Protein AF-0000000078802302 (afdb_homodimer)

Secondary structure (DSSP, 8-state):
-------------------HHHHHHHHHHHHHHHHHHHHHHHHHHHHHHHHHHHH--HHHHHHHHHHTGGGGGS---EEEEEEE-HHHHHHHHHHHHHHT-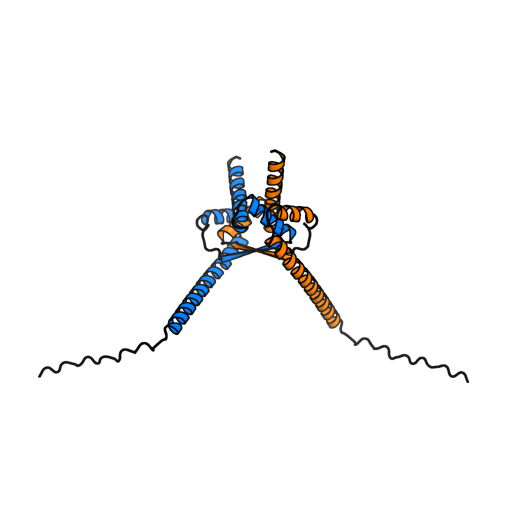S-HHHHHHHHHHHHHHHHHHHHHT-/-------------------HHHHHHHHHHHHHHHHHHHHHHHHHHHHHHHHHHHH--HHHHHHHHHHTGGGGGS---EEEEEEE-HHHHHHHHHHHHHHT-S-HHHHHHHHHHHHHHHHHHHHHT-

Sequence (252 aa):
MSLLKKKSSLPEKREPLTTKSAVIEEQREQTREYQKRQRAKYADHWKAEKSVIDAISGNELNDYIVEHADDVTDNRCGIHSMKINPYELAVIKKAMEIEGSRSSRELFIDYCKSIIKGNTKSKDNKMSLLKKKSSLPEKREPLTTKSAVIEEQREQTREYQKRQRAKYADHWKAEKSVIDAISGNELNDYIVEHADDVTDNRCGIHSMKINPYELAVIKKAMEIEGSRSSRELFIDYCKSIIKGNTKSKDNK

Structure (mmCIF, N/CA/C/O backbone):
data_AF-0000000078802302-model_v1
#
loop_
_entity.id
_entity.type
_entity.pdbx_description
1 polymer 'Uncharacterized protein'
#
loop_
_atom_site.group_PDB
_atom_site.id
_atom_site.type_symbol
_atom_site.label_atom_id
_atom_site.label_alt_id
_atom_site.label_comp_id
_atom_site.label_asym_id
_atom_site.label_entity_id
_atom_site.label_seq_id
_atom_site.pdbx_PDB_ins_code
_atom_site.Cartn_x
_atom_site.Cartn_y
_atom_site.Cartn_z
_atom_site.occupancy
_atom_site.B_iso_or_equiv
_atom_site.auth_seq_id
_atom_site.auth_comp_id
_atom_site.auth_asym_id
_atom_site.auth_atom_id
_atom_site.pdbx_PDB_model_num
ATOM 1 N N . MET A 1 1 ? 48.188 72.312 -4.473 1 35.41 1 MET A N 1
ATOM 2 C CA . MET A 1 1 ? 48.375 71 -4.992 1 35.41 1 MET A CA 1
ATOM 3 C C . MET A 1 1 ? 47.594 69.938 -4.172 1 35.41 1 MET A C 1
ATOM 5 O O . MET A 1 1 ? 47.844 69.812 -2.973 1 35.41 1 MET A O 1
ATOM 9 N N . SER A 1 2 ? 46.25 69.75 -4.418 1 40.06 2 SER A N 1
ATOM 10 C CA . SER A 1 2 ? 45.25 68.938 -3.686 1 40.06 2 SER A CA 1
ATOM 11 C C . SER A 1 2 ? 45.625 67.438 -3.693 1 40.06 2 SER A C 1
ATOM 13 O O . SER A 1 2 ? 45.875 66.875 -4.754 1 40.06 2 SER A O 1
ATOM 15 N N . LEU A 1 3 ? 46.312 66.875 -2.729 1 44.03 3 LEU A N 1
ATOM 16 C CA . LEU A 1 3 ? 46.656 65.5 -2.533 1 44.03 3 LEU A CA 1
ATOM 17 C C . LEU A 1 3 ? 45.438 64.625 -2.566 1 44.03 3 LEU A C 1
ATOM 19 O O . LEU A 1 3 ? 44.625 64.625 -1.627 1 44.03 3 LEU A O 1
ATOM 23 N N . LEU A 1 4 ? 44.75 64.438 -3.73 1 43.78 4 LEU A N 1
ATOM 24 C CA . LEU A 1 4 ? 43.656 63.469 -3.891 1 43.78 4 LEU A CA 1
ATOM 25 C C . LEU A 1 4 ? 44.031 62.094 -3.344 1 43.78 4 LEU A C 1
ATOM 27 O O . LEU A 1 4 ? 45.062 61.531 -3.711 1 43.78 4 LEU A O 1
ATOM 31 N N . LYS A 1 5 ? 43.594 61.719 -2.197 1 45.41 5 LYS A N 1
ATOM 32 C CA . LYS A 1 5 ? 43.688 60.438 -1.558 1 45.41 5 LYS A CA 1
ATOM 33 C C . LYS A 1 5 ? 43.344 59.312 -2.541 1 45.41 5 LYS A C 1
ATOM 35 O O . LYS A 1 5 ? 42.25 59.312 -3.105 1 45.41 5 LYS A O 1
ATOM 40 N N . LYS A 1 6 ? 44.281 58.688 -3.311 1 42.94 6 LYS A N 1
ATOM 41 C CA . LYS A 1 6 ? 44.062 57.531 -4.152 1 42.94 6 LYS A CA 1
ATOM 42 C C . LYS A 1 6 ? 43.344 56.406 -3.391 1 42.94 6 LYS A C 1
ATOM 44 O O . LYS A 1 6 ? 43.812 55.969 -2.33 1 42.94 6 LYS A O 1
ATOM 49 N N . LYS A 1 7 ? 42.031 56.344 -3.467 1 43.78 7 LYS A N 1
ATOM 50 C CA . LYS A 1 7 ? 41.281 55.219 -2.992 1 43.78 7 LYS A CA 1
ATOM 51 C C . LYS A 1 7 ? 42 53.906 -3.303 1 43.78 7 LYS A C 1
ATOM 53 O O . LYS A 1 7 ? 42.406 53.656 -4.445 1 43.78 7 LYS A O 1
ATOM 58 N N . SER A 1 8 ? 42.781 53.312 -2.457 1 41.69 8 SER A N 1
ATOM 59 C CA . SER A 1 8 ? 43.375 51.969 -2.539 1 41.69 8 SER A CA 1
ATOM 60 C C . SER A 1 8 ? 42.375 50.938 -3.053 1 41.69 8 SER A C 1
ATOM 62 O O . SER A 1 8 ? 41.344 50.719 -2.432 1 41.69 8 SER A O 1
ATOM 64 N N . SER A 1 9 ? 42.062 50.906 -4.359 1 41.94 9 SER A N 1
ATOM 65 C CA . SER A 1 9 ? 41.281 49.812 -4.934 1 41.94 9 SER A CA 1
ATOM 66 C C . SER A 1 9 ? 41.656 48.469 -4.355 1 41.94 9 SER A C 1
ATOM 68 O O . SER A 1 9 ? 42.812 48 -4.543 1 41.94 9 SER A O 1
ATOM 70 N N . LEU A 1 10 ? 41.281 48.156 -3.119 1 44.91 10 LEU A N 1
ATOM 71 C CA . LEU A 1 10 ? 41.438 46.75 -2.689 1 44.91 10 LEU A CA 1
ATOM 72 C C . LEU A 1 10 ? 41.312 45.812 -3.873 1 44.9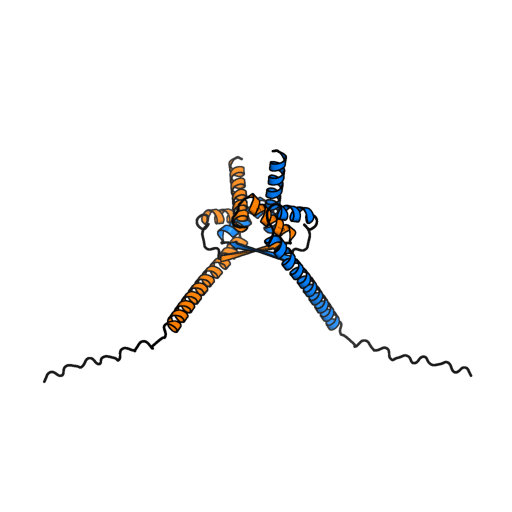1 10 LEU A C 1
ATOM 74 O O . LEU A 1 10 ? 40.438 45.969 -4.727 1 44.91 10 LEU A O 1
ATOM 78 N N . PRO A 1 11 ? 42.375 45.125 -4.246 1 46.16 11 PRO A N 1
ATOM 79 C CA . PRO A 1 11 ? 42.281 44.156 -5.336 1 46.16 11 PRO A CA 1
ATOM 80 C C . PRO A 1 11 ? 40.969 43.375 -5.309 1 46.16 11 PRO A C 1
ATOM 82 O O . PRO A 1 11 ? 40.469 43 -4.238 1 46.16 11 PRO A O 1
ATOM 85 N N . GLU A 1 12 ? 39.969 43.719 -6.105 1 43.62 12 GLU A N 1
ATOM 86 C CA . GLU A 1 12 ? 38.781 42.906 -6.277 1 43.62 12 GLU A CA 1
ATOM 87 C C . GLU A 1 12 ? 39.125 41.406 -6.18 1 43.62 12 GLU A C 1
ATOM 89 O O . GLU A 1 12 ? 40.031 40.938 -6.855 1 43.62 12 GLU A O 1
ATOM 94 N N . LYS A 1 13 ? 39.094 40.844 -4.996 1 44.75 13 LYS A N 1
ATOM 95 C CA . LYS A 1 13 ? 39.156 39.406 -4.938 1 44.75 13 LYS A CA 1
ATOM 96 C C . LYS A 1 13 ? 38.625 38.781 -6.223 1 44.75 13 LYS A C 1
ATOM 98 O O . LYS A 1 13 ? 37.469 39 -6.594 1 44.75 13 LYS A O 1
ATOM 103 N N . ARG A 1 14 ? 39.375 38.719 -7.277 1 45.34 14 ARG A N 1
ATOM 104 C CA . ARG A 1 14 ? 39.062 38 -8.508 1 45.34 14 ARG A CA 1
ATOM 105 C C . ARG A 1 14 ? 38.312 36.719 -8.203 1 45.34 14 ARG A C 1
ATOM 107 O O . ARG A 1 14 ? 38.719 35.906 -7.355 1 45.34 14 ARG A O 1
ATOM 114 N N . GLU A 1 15 ? 37 36.719 -8.344 1 52.91 15 GLU A N 1
ATOM 115 C CA . GLU A 1 15 ? 36.219 35.469 -8.289 1 52.91 15 GLU A CA 1
ATOM 116 C C . GLU A 1 15 ? 36.938 34.344 -8.961 1 52.91 15 GLU A C 1
ATOM 118 O O . GLU A 1 15 ? 37.531 34.5 -10.023 1 52.91 15 GLU A O 1
ATOM 123 N N . PRO A 1 16 ? 37.531 33.438 -8.141 1 53.59 16 PRO A N 1
ATOM 124 C CA . PRO A 1 16 ? 38.25 32.312 -8.797 1 53.59 16 PRO A CA 1
ATOM 125 C C . PRO A 1 16 ? 37.594 31.906 -10.109 1 53.59 16 PRO A C 1
ATOM 127 O O . PRO A 1 16 ? 36.375 32.062 -10.273 1 53.59 16 PRO A O 1
ATOM 130 N N . LEU A 1 17 ? 38.25 31.969 -11.156 1 58.25 17 LEU A N 1
ATOM 131 C CA . LEU A 1 17 ? 37.844 31.484 -12.461 1 58.25 17 LEU A CA 1
ATOM 132 C C . LEU A 1 17 ? 37.219 30.109 -12.359 1 58.25 17 LEU A C 1
ATOM 134 O O . LEU A 1 17 ? 37.75 29.219 -11.695 1 58.25 17 LEU A O 1
ATOM 138 N N . THR A 1 18 ? 35.938 30 -12.211 1 64.25 18 THR A N 1
ATOM 139 C CA . THR A 1 18 ? 35.281 28.719 -12.219 1 64.25 18 THR A CA 1
ATOM 140 C C . THR A 1 18 ? 34.719 28.406 -13.609 1 64.25 18 THR A C 1
ATOM 142 O O . THR A 1 18 ? 34.625 29.297 -14.469 1 64.25 18 THR A O 1
ATOM 145 N N . THR A 1 19 ? 34.875 27.203 -14.047 1 65.38 19 THR A N 1
ATOM 146 C CA . THR A 1 19 ? 34.312 26.812 -15.336 1 65.38 19 THR A CA 1
ATOM 147 C C . THR A 1 19 ? 32.812 26.672 -15.25 1 65.38 19 THR A C 1
ATOM 149 O O . THR A 1 19 ? 32.25 26.422 -14.172 1 65.38 19 THR A O 1
ATOM 152 N N . LYS A 1 20 ? 32.188 26.969 -16.375 1 66.56 20 LYS A N 1
ATOM 153 C CA . LYS A 1 20 ? 30.75 26.781 -16.484 1 66.56 20 LYS A CA 1
ATOM 154 C C . LYS A 1 20 ? 30.328 25.406 -15.961 1 66.56 20 LYS A C 1
ATOM 156 O O . LYS A 1 20 ? 29.297 25.281 -15.281 1 66.56 20 LYS A O 1
ATOM 161 N N . SER A 1 21 ? 31.125 24.453 -16.344 1 66 21 SER A N 1
ATOM 162 C CA . SER A 1 21 ? 30.844 23.094 -15.898 1 66 21 SER A CA 1
ATOM 163 C C . SER A 1 21 ? 30.922 22.969 -14.383 1 66 21 SER A C 1
ATOM 165 O O . SER A 1 21 ? 30.125 22.266 -13.766 1 66 21 SER A O 1
ATOM 167 N N . ALA A 1 22 ? 31.859 23.672 -13.898 1 66.44 22 ALA A N 1
ATOM 168 C CA . ALA A 1 22 ? 32.031 23.625 -12.445 1 66.44 22 ALA A CA 1
ATOM 169 C C . ALA A 1 22 ? 30.875 24.297 -11.727 1 66.44 22 ALA A C 1
ATOM 171 O O . ALA A 1 22 ? 30.422 23.828 -10.688 1 66.44 22 ALA A O 1
ATOM 172 N N . VAL A 1 23 ? 30.438 25.359 -12.344 1 68.31 23 VAL A N 1
ATOM 173 C CA . VAL A 1 23 ? 29.312 26.078 -11.766 1 68.31 23 VAL A CA 1
ATOM 174 C C . VAL A 1 23 ? 28.047 25.234 -11.859 1 68.31 23 VAL A C 1
ATOM 176 O O . VAL A 1 23 ? 27.266 25.172 -10.906 1 68.31 23 VAL A O 1
ATOM 179 N N . ILE A 1 24 ? 27.891 24.562 -12.961 1 68.38 24 ILE A N 1
ATOM 180 C CA . ILE A 1 24 ? 26.719 23.703 -13.148 1 68.38 24 ILE A CA 1
ATOM 181 C C . ILE A 1 24 ? 26.766 22.531 -12.156 1 68.38 24 ILE A C 1
ATOM 183 O O . ILE A 1 24 ? 25.75 22.172 -11.562 1 68.38 24 ILE A O 1
ATOM 187 N N . GLU A 1 25 ? 27.906 22.062 -12 1 67.94 25 GLU A N 1
ATOM 188 C CA . GLU A 1 25 ? 28.062 20.953 -11.078 1 67.94 25 GLU A CA 1
ATOM 189 C C . GLU A 1 25 ? 27.828 21.391 -9.633 1 67.94 25 GLU A C 1
ATOM 191 O O . GLU A 1 25 ? 27.219 20.672 -8.852 1 67.94 25 GLU A O 1
ATOM 196 N N . GLU A 1 26 ? 28.297 22.594 -9.359 1 68.5 26 GLU A N 1
ATOM 197 C CA . GLU A 1 26 ? 28.062 23.141 -8.031 1 68.5 26 GLU A CA 1
ATOM 198 C C . GLU A 1 26 ? 26.578 23.391 -7.789 1 68.5 26 GLU A C 1
ATOM 200 O O . GLU A 1 26 ? 26.062 23.109 -6.707 1 68.5 26 GLU A O 1
ATOM 205 N N . GLN A 1 27 ? 25.953 23.922 -8.836 1 68.94 27 GLN A N 1
ATOM 206 C CA . GLN A 1 27 ? 24.516 24.141 -8.727 1 68.94 27 GLN A CA 1
ATOM 207 C C . GLN A 1 27 ? 23.75 22.828 -8.562 1 68.94 27 GLN A C 1
ATOM 209 O O . GLN A 1 27 ? 22.812 22.75 -7.777 1 68.94 27 GLN A O 1
ATOM 214 N N . ARG A 1 28 ? 24.188 21.844 -9.297 1 71.31 28 ARG A N 1
ATOM 215 C CA . ARG A 1 28 ? 23.594 20.516 -9.18 1 71.31 28 ARG A CA 1
ATOM 216 C C . ARG A 1 28 ? 23.781 19.953 -7.773 1 71.31 28 ARG A C 1
ATOM 218 O O . ARG A 1 28 ? 22.875 19.359 -7.203 1 71.31 28 ARG A O 1
ATOM 225 N N . GLU A 1 29 ? 24.984 20.156 -7.281 1 70.81 29 GLU A N 1
ATOM 226 C CA . GLU A 1 29 ? 25.281 19.672 -5.938 1 70.81 29 GLU A CA 1
ATOM 227 C C . GLU A 1 29 ? 24.469 20.406 -4.883 1 70.81 29 GLU A C 1
ATOM 229 O O . GLU A 1 29 ? 23.984 19.812 -3.926 1 70.81 29 GLU A O 1
ATOM 234 N N . GLN A 1 30 ? 24.344 21.719 -5.129 1 68.69 30 GLN A N 1
ATOM 235 C CA . GLN A 1 30 ? 23.547 22.5 -4.199 1 68.69 30 GLN A CA 1
ATOM 236 C C . GLN A 1 30 ? 22.078 22.078 -4.234 1 68.69 30 GLN A C 1
ATOM 238 O O . GLN A 1 30 ? 21.438 21.969 -3.189 1 68.69 30 GLN A O 1
ATOM 243 N N . THR A 1 31 ? 21.641 21.859 -5.449 1 69.38 31 THR A N 1
ATOM 244 C CA . THR A 1 31 ? 20.281 21.406 -5.625 1 69.38 31 THR A CA 1
ATOM 245 C C . THR A 1 31 ? 20.094 20.016 -4.992 1 69.38 31 THR A C 1
ATOM 247 O O . THR A 1 31 ? 19.078 19.766 -4.336 1 69.38 31 THR A O 1
ATOM 250 N N . ARG A 1 32 ? 21.047 19.188 -5.152 1 69.69 32 ARG A N 1
ATOM 251 C CA . ARG A 1 32 ? 21.016 17.859 -4.559 1 69.69 32 ARG A CA 1
ATOM 252 C C . ARG A 1 32 ? 21.031 17.938 -3.035 1 69.69 32 ARG A C 1
ATOM 254 O O . ARG A 1 32 ? 20.297 17.219 -2.359 1 69.69 32 ARG A O 1
ATOM 261 N N . GLU A 1 33 ? 21.891 18.797 -2.551 1 68.12 33 GLU A N 1
ATOM 262 C CA . GLU A 1 33 ? 21.984 18.969 -1.104 1 68.12 33 GLU A CA 1
ATOM 263 C C . GLU A 1 33 ? 20.703 19.562 -0.531 1 68.12 33 GLU A C 1
ATOM 265 O O . GLU A 1 33 ? 20.25 19.141 0.538 1 68.12 33 GLU A O 1
ATOM 270 N N . TYR A 1 34 ? 20.234 20.562 -1.221 1 65.88 34 TYR A N 1
ATOM 271 C CA . TYR A 1 34 ? 18.953 21.156 -0.816 1 65.88 34 TYR A CA 1
ATOM 272 C C . TYR A 1 34 ? 17.859 20.094 -0.821 1 65.88 34 TYR A C 1
ATOM 274 O O . TYR A 1 34 ? 17.078 20 0.133 1 65.88 34 TYR A O 1
ATOM 282 N N . GLN A 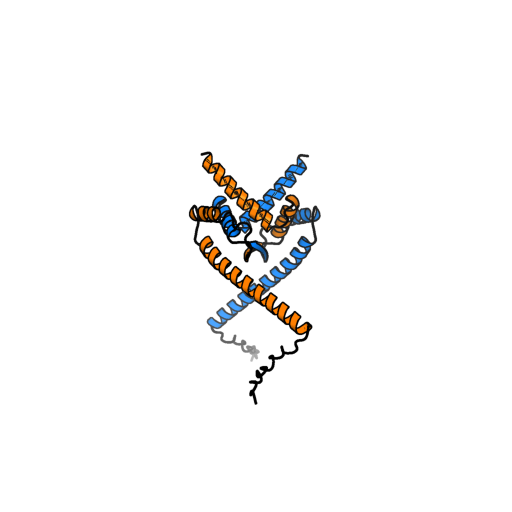1 35 ? 17.859 19.266 -1.902 1 67.19 35 GLN A N 1
ATOM 283 C CA . GLN A 1 35 ? 16.875 18.203 -2.002 1 67.19 35 GLN A CA 1
ATOM 284 C C . GLN A 1 35 ? 17.047 17.172 -0.88 1 67.19 35 GLN A C 1
ATOM 286 O O . GLN A 1 35 ? 16.062 16.719 -0.299 1 67.19 35 GLN A O 1
ATOM 291 N N . LYS A 1 36 ? 18.234 16.969 -0.604 1 67.12 36 LYS A N 1
ATOM 292 C CA . LYS A 1 36 ? 18.547 16.047 0.486 1 67.12 36 LYS A CA 1
ATOM 293 C C . LYS A 1 36 ? 18.062 16.594 1.825 1 67.12 36 LYS A C 1
ATOM 295 O O . LYS A 1 36 ? 17.5 15.867 2.639 1 67.12 36 LYS A O 1
ATOM 300 N N . ARG A 1 37 ? 18.359 17.844 1.992 1 67.62 37 ARG A N 1
ATOM 301 C CA . ARG A 1 37 ? 17.922 18.484 3.232 1 67.62 37 ARG A CA 1
ATOM 302 C C . ARG A 1 37 ? 16.406 18.5 3.342 1 67.62 37 ARG A C 1
ATOM 304 O O . ARG A 1 37 ? 15.852 18.25 4.41 1 67.62 37 ARG A O 1
ATOM 311 N N . GLN A 1 38 ? 15.789 18.875 2.266 1 68.19 38 GLN A N 1
ATOM 312 C CA . GLN A 1 38 ? 14.328 18.875 2.244 1 68.19 38 GLN A CA 1
ATOM 313 C C . GLN A 1 38 ? 13.766 17.484 2.51 1 68.19 38 GLN A C 1
ATOM 315 O O . GLN A 1 38 ? 12.828 17.328 3.291 1 68.19 38 GLN A O 1
ATOM 320 N N . ARG A 1 39 ? 14.492 16.594 1.967 1 70.12 39 ARG A N 1
ATOM 321 C CA . ARG A 1 39 ? 14.062 15.211 2.172 1 70.12 39 ARG A CA 1
ATOM 322 C C . ARG A 1 39 ? 14.242 14.797 3.631 1 70.12 39 ARG A C 1
ATOM 324 O O . ARG A 1 39 ? 13.391 14.102 4.188 1 70.12 39 ARG A O 1
ATOM 331 N N . ALA A 1 40 ? 15.328 15.273 4.137 1 72.06 40 ALA A N 1
ATOM 332 C CA . ALA A 1 40 ? 15.594 14.961 5.539 1 72.06 40 ALA A CA 1
ATOM 333 C C . ALA A 1 40 ? 14.547 15.586 6.449 1 72.06 40 ALA A C 1
ATOM 335 O O . ALA A 1 40 ? 14.07 14.945 7.391 1 72.06 40 ALA A O 1
ATOM 336 N N . LYS A 1 41 ? 14.234 16.828 6.168 1 75.69 41 LYS A N 1
ATOM 337 C CA . LYS A 1 41 ? 13.203 17.5 6.953 1 75.69 41 LYS A CA 1
ATOM 338 C C . LYS A 1 41 ? 11.859 16.781 6.824 1 75.69 41 LYS A C 1
ATOM 340 O O . LYS A 1 41 ? 11.156 16.594 7.82 1 75.69 41 LYS A O 1
ATOM 345 N N . TYR A 1 42 ? 11.633 16.406 5.691 1 81.38 42 TYR A N 1
ATOM 346 C CA . TYR A 1 42 ? 10.367 15.711 5.441 1 81.38 42 TYR A CA 1
ATOM 347 C C . TYR A 1 42 ? 10.367 14.336 6.094 1 81.38 42 TYR A C 1
ATOM 349 O O . TYR A 1 42 ? 9.344 13.891 6.613 1 81.38 42 TYR A O 1
ATOM 357 N N . ALA A 1 43 ? 11.516 13.781 6.129 1 85.5 43 ALA A N 1
ATOM 358 C CA . ALA A 1 43 ? 11.633 12.469 6.762 1 85.5 43 ALA A CA 1
ATOM 359 C C . ALA A 1 43 ? 11.422 12.57 8.273 1 85.5 43 ALA A C 1
ATOM 361 O O . ALA A 1 43 ? 10.75 11.727 8.867 1 85.5 43 ALA A O 1
ATOM 362 N N . ASP A 1 44 ? 12.016 13.594 8.828 1 87 44 ASP A N 1
ATOM 363 C CA . ASP A 1 44 ? 11.844 13.797 10.266 1 87 44 ASP A CA 1
ATOM 364 C C . ASP A 1 44 ? 10.398 14.125 10.609 1 87 44 ASP A C 1
ATOM 366 O O . ASP A 1 44 ? 9.859 13.633 11.602 1 87 44 ASP A O 1
ATOM 370 N N . HIS A 1 45 ? 9.836 14.984 9.844 1 88.38 45 HIS A N 1
ATOM 371 C CA . HIS A 1 45 ? 8.43 15.32 10.039 1 88.38 45 HIS A CA 1
ATOM 372 C C . HIS A 1 45 ? 7.551 14.078 9.93 1 88.38 45 HIS A C 1
ATOM 374 O O . HIS A 1 45 ? 6.656 13.867 10.75 1 88.38 45 HIS A O 1
ATOM 380 N N . TRP A 1 46 ? 7.84 13.211 8.984 1 92.19 46 TRP A N 1
ATOM 381 C CA . TRP A 1 46 ? 7.105 11.969 8.789 1 92.19 46 TRP A CA 1
ATOM 382 C C . TRP A 1 46 ? 7.23 11.062 10.008 1 92.19 46 TRP A C 1
ATOM 384 O O . TRP A 1 46 ? 6.23 10.547 10.516 1 92.19 46 TRP A O 1
ATOM 394 N N . LYS A 1 47 ? 8.445 10.945 10.445 1 92.62 47 LYS A N 1
ATOM 395 C CA . LYS A 1 47 ? 8.68 10.07 11.594 1 92.62 47 LYS A CA 1
ATOM 396 C C . LYS A 1 47 ? 7.938 10.57 12.828 1 92.62 47 LYS A C 1
ATOM 398 O O . LYS A 1 47 ? 7.336 9.781 13.555 1 92.62 47 LYS A O 1
ATOM 403 N N . ALA A 1 48 ? 7.988 11.812 13.047 1 92.12 48 ALA A N 1
ATOM 404 C CA . ALA A 1 48 ? 7.328 12.414 14.195 1 92.12 48 ALA A CA 1
ATOM 405 C C . ALA A 1 48 ? 5.812 12.25 14.109 1 92.12 48 ALA A C 1
ATOM 407 O O . ALA A 1 48 ? 5.176 11.805 15.07 1 92.12 48 ALA A O 1
ATOM 408 N N . GLU A 1 49 ? 5.238 12.578 12.992 1 93.31 49 GLU A N 1
ATOM 409 C CA . GLU A 1 49 ? 3.793 12.492 12.812 1 93.31 49 GLU A CA 1
ATOM 410 C C . GLU A 1 49 ? 3.312 11.047 12.867 1 93.31 49 GLU A C 1
ATOM 412 O O . GLU A 1 49 ? 2.264 10.758 13.445 1 93.31 49 GLU A O 1
ATOM 417 N N . LYS A 1 50 ? 4.102 10.172 12.258 1 95.19 50 LYS A N 1
ATOM 418 C CA . LYS A 1 50 ? 3.74 8.758 12.289 1 95.19 50 LYS A CA 1
ATOM 419 C C . LYS A 1 50 ? 3.658 8.242 13.727 1 95.19 50 LYS A C 1
ATOM 421 O O . LYS A 1 50 ? 2.752 7.477 14.07 1 95.19 50 LYS A O 1
ATOM 426 N N . SER A 1 51 ? 4.621 8.602 14.477 1 95.5 51 SER A N 1
ATOM 427 C CA . SER A 1 51 ? 4.629 8.188 15.875 1 95.5 51 SER A CA 1
ATOM 428 C C . SER A 1 51 ? 3.373 8.672 16.594 1 95.5 51 SER A C 1
ATOM 430 O O . SER A 1 51 ? 2.787 7.93 17.391 1 95.5 51 SER A O 1
ATOM 432 N N . VAL A 1 52 ? 2.932 9.852 16.359 1 95.62 52 VAL A N 1
ATOM 433 C CA . VAL A 1 52 ? 1.723 10.414 16.969 1 95.62 52 VAL A CA 1
ATOM 434 C C . VAL A 1 52 ? 0.503 9.617 16.5 1 95.62 52 VAL A C 1
ATOM 436 O O . VAL A 1 52 ? -0.312 9.188 17.328 1 95.62 52 VAL A O 1
ATOM 439 N N . ILE A 1 53 ? 0.434 9.383 15.25 1 97.12 53 ILE A N 1
ATOM 440 C CA . ILE A 1 53 ? -0.711 8.695 14.664 1 97.12 53 ILE A CA 1
ATOM 441 C C . ILE A 1 53 ? -0.768 7.254 15.172 1 97.12 53 ILE A C 1
ATOM 443 O O . ILE A 1 53 ? -1.845 6.746 15.484 1 97.12 53 ILE A O 1
ATOM 447 N N . ASP A 1 54 ? 0.407 6.59 15.281 1 96.06 54 ASP A N 1
ATOM 448 C CA . ASP A 1 54 ? 0.471 5.211 15.758 1 96.06 54 ASP A CA 1
ATOM 449 C C . ASP A 1 54 ? 0.001 5.113 17.203 1 96.06 54 ASP A C 1
ATOM 451 O O . ASP A 1 54 ? -0.546 4.086 17.625 1 96.06 54 ASP A O 1
ATOM 455 N N . ALA A 1 55 ? 0.099 6.203 17.922 1 96.25 55 ALA A N 1
ATOM 456 C CA . ALA A 1 55 ? -0.169 6.191 19.359 1 96.25 55 ALA A CA 1
ATOM 457 C C . ALA A 1 55 ? -1.635 6.504 19.656 1 96.25 55 ALA A C 1
ATOM 459 O O . ALA A 1 55 ? -2.109 6.301 20.766 1 96.25 55 ALA A O 1
ATOM 460 N N . ILE A 1 56 ? -2.389 6.941 18.703 1 95.56 56 ILE A N 1
ATOM 461 C CA . ILE A 1 56 ? -3.758 7.367 18.969 1 95.56 56 ILE A CA 1
ATOM 462 C C . ILE A 1 56 ? -4.738 6.445 18.25 1 95.56 56 ILE A C 1
ATOM 464 O O . ILE A 1 56 ? -4.352 5.707 17.344 1 95.56 56 ILE A O 1
ATOM 468 N N . SER A 1 57 ? -5.969 6.422 18.75 1 96 57 SER A N 1
ATOM 469 C CA . SER A 1 57 ? -7.066 5.633 18.188 1 96 57 SER A CA 1
ATOM 470 C C . SER A 1 57 ? -8.422 6.254 18.531 1 96 57 SER A C 1
ATOM 472 O O . SER A 1 57 ? -8.484 7.289 19.203 1 96 57 SER A O 1
ATOM 474 N N . GLY A 1 58 ? -9.461 5.711 17.922 1 94.31 58 GLY A N 1
ATOM 475 C CA . GLY A 1 58 ? -10.805 6.133 18.297 1 94.31 58 GLY A CA 1
ATOM 476 C C . GLY A 1 58 ? -11.07 7.598 18 1 94.31 58 GLY A C 1
ATOM 477 O O . GLY A 1 58 ? -10.852 8.062 16.875 1 94.31 58 GLY A O 1
ATOM 478 N N . ASN A 1 59 ? -11.5 8.258 19.016 1 94.19 59 ASN A N 1
ATOM 479 C CA . ASN A 1 59 ? -11.898 9.656 18.844 1 94.19 59 ASN A CA 1
ATOM 480 C C . ASN A 1 59 ? -10.688 10.562 18.625 1 94.19 59 ASN A C 1
ATOM 482 O O . ASN A 1 59 ? -10.773 11.539 17.875 1 94.19 59 ASN A O 1
ATOM 486 N N . GLU A 1 60 ? -9.656 10.227 19.297 1 95.88 60 GLU A N 1
ATOM 487 C CA . GLU A 1 60 ? -8.445 11.023 19.125 1 95.88 60 GLU A CA 1
ATOM 488 C C . GLU A 1 60 ? -7.969 11 17.672 1 95.88 60 GLU A C 1
ATOM 490 O O . GLU A 1 60 ? -7.512 12.023 17.141 1 95.88 60 GLU A O 1
ATOM 495 N N . LEU A 1 61 ? -8.109 9.867 17.062 1 97.06 61 LEU A N 1
ATOM 496 C CA . LEU A 1 61 ? -7.727 9.727 15.664 1 97.06 61 LEU A CA 1
ATOM 497 C C . LEU A 1 61 ? -8.672 10.508 14.766 1 97.06 61 LEU A C 1
ATOM 499 O O . LEU A 1 61 ? -8.242 11.133 13.789 1 97.06 61 LEU A O 1
ATOM 503 N N . ASN A 1 62 ? -9.891 10.492 15.078 1 95.31 62 ASN A N 1
ATOM 504 C CA . ASN A 1 62 ? -10.859 11.305 14.359 1 95.31 62 ASN A CA 1
ATOM 505 C C . ASN A 1 62 ? -10.523 12.797 14.438 1 95.31 62 ASN A C 1
ATOM 507 O O . ASN A 1 62 ? -10.578 13.508 13.438 1 95.31 62 ASN A O 1
ATOM 511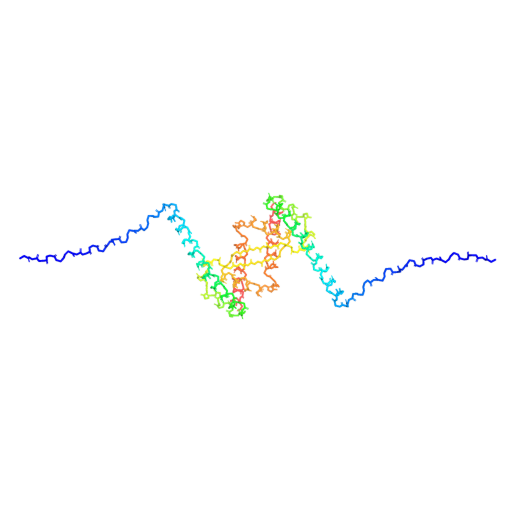 N N . ASP A 1 63 ? -10.242 13.188 15.641 1 94.38 63 ASP A N 1
ATOM 512 C CA . ASP A 1 63 ? -9.891 14.586 15.852 1 94.38 63 ASP A CA 1
ATOM 513 C C . ASP A 1 63 ? -8.664 14.977 15.023 1 94.38 63 ASP A C 1
ATOM 515 O O . ASP A 1 63 ? -8.633 16.047 14.414 1 94.38 63 ASP A O 1
ATOM 519 N N . TYR A 1 64 ? -7.727 14.102 15.062 1 96.31 64 TYR A N 1
ATOM 520 C CA . TYR A 1 64 ? -6.531 14.344 14.258 1 96.31 64 TYR A CA 1
ATOM 521 C C . TYR A 1 64 ? -6.895 14.547 12.789 1 96.31 64 TYR A C 1
ATOM 523 O O . TYR A 1 64 ? -6.395 15.469 12.141 1 96.31 64 TYR A O 1
ATOM 531 N N . ILE A 1 65 ? -7.695 13.703 12.227 1 96.19 65 ILE A N 1
ATOM 532 C CA . ILE A 1 65 ? -8.078 13.734 10.82 1 96.19 65 ILE A CA 1
ATOM 533 C C . ILE A 1 65 ? -8.812 15.039 10.516 1 96.19 65 ILE A C 1
ATOM 535 O O . ILE A 1 65 ? -8.555 15.672 9.484 1 96.19 65 ILE A O 1
ATOM 539 N N . VAL A 1 66 ? -9.648 15.438 11.438 1 93.25 66 VAL A N 1
ATOM 540 C CA . VAL A 1 66 ? -10.422 16.656 11.25 1 93.25 66 VAL A CA 1
ATOM 541 C C . VAL A 1 66 ? -9.484 17.859 11.289 1 93.25 66 VAL A C 1
ATOM 543 O O . VAL A 1 66 ? -9.578 18.75 10.438 1 93.25 66 VAL A O 1
ATOM 546 N N . GLU A 1 67 ? -8.625 17.891 12.172 1 92.94 67 GLU A N 1
ATOM 547 C CA . GLU A 1 67 ? -7.695 19 12.359 1 92.94 67 GLU A CA 1
ATOM 548 C C . GLU A 1 67 ? -6.742 19.141 11.18 1 92.94 67 GLU A C 1
ATOM 550 O O . GLU A 1 67 ? -6.273 20.234 10.867 1 92.94 67 GLU A O 1
ATOM 555 N N . HIS A 1 68 ? -6.504 18.016 10.547 1 92.5 68 HIS A N 1
ATOM 556 C CA . HIS A 1 68 ? -5.488 18.016 9.5 1 92.5 68 HIS A CA 1
ATOM 557 C C . HIS A 1 68 ? -6.121 17.844 8.125 1 92.5 68 HIS A C 1
ATOM 559 O O . HIS A 1 68 ? -5.441 17.438 7.172 1 92.5 68 HIS A O 1
ATOM 565 N N . ALA A 1 69 ? -7.371 18.094 8 1 88.56 69 ALA A N 1
ATOM 566 C CA . ALA A 1 69 ? -8.102 17.938 6.746 1 88.56 69 ALA A CA 1
ATOM 567 C C . ALA A 1 69 ? -7.488 18.797 5.637 1 88.56 69 ALA A C 1
ATOM 569 O O . ALA A 1 69 ? -7.535 18.422 4.461 1 88.56 69 ALA A O 1
ATOM 570 N N . ASP A 1 70 ? -6.848 19.875 6.027 1 84.31 70 ASP A N 1
ATOM 571 C CA . ASP A 1 70 ? -6.25 20.781 5.062 1 84.31 70 ASP A CA 1
ATOM 572 C C . ASP A 1 70 ? -4.883 20.281 4.602 1 84.31 70 ASP A C 1
ATOM 574 O O . ASP A 1 70 ? -4.309 20.812 3.65 1 84.31 70 ASP A O 1
ATOM 578 N N . ASP A 1 71 ? -4.371 19.266 5.23 1 81.44 71 ASP A N 1
ATOM 579 C CA . ASP A 1 71 ? -3.047 18.734 4.926 1 81.44 71 ASP A CA 1
ATOM 580 C C . ASP A 1 71 ? -3.133 17.594 3.916 1 81.44 71 ASP A C 1
ATOM 582 O O . ASP A 1 71 ? -2.176 16.828 3.748 1 81.44 71 ASP A O 1
ATOM 586 N N . VAL A 1 72 ? -4.23 17.5 3.283 1 82.56 72 VAL A N 1
ATOM 587 C CA . VAL A 1 72 ? -4.488 16.438 2.33 1 82.56 72 VAL A CA 1
ATOM 588 C C . VAL A 1 72 ? -3.482 16.5 1.185 1 82.56 72 VAL A C 1
ATOM 590 O O . VAL A 1 72 ? -3.059 15.469 0.659 1 82.56 72 VAL A O 1
ATOM 593 N N . THR A 1 73 ? -2.959 17.625 0.911 1 82.75 73 THR A N 1
ATOM 594 C CA . THR A 1 73 ? -2.105 17.797 -0.259 1 82.75 73 THR A CA 1
ATOM 595 C C . THR A 1 73 ? -0.639 17.891 0.151 1 82.75 73 THR A C 1
ATOM 597 O O . THR A 1 73 ? 0.228 18.156 -0.683 1 82.75 73 THR A O 1
ATOM 600 N N . ASP A 1 74 ? -0.398 17.703 1.42 1 82.88 74 ASP A N 1
ATOM 601 C CA . ASP A 1 74 ? 0.987 17.719 1.881 1 82.88 74 ASP A CA 1
ATOM 602 C C . ASP A 1 74 ? 1.845 16.734 1.108 1 82.88 74 ASP A C 1
ATOM 604 O O . ASP A 1 74 ? 1.325 15.766 0.536 1 82.88 74 ASP A O 1
ATOM 608 N N . ASN A 1 75 ? 3.121 17.094 1.208 1 86.25 75 ASN A N 1
ATOM 609 C CA . ASN A 1 75 ? 4.082 16.203 0.567 1 86.25 75 ASN A CA 1
ATOM 610 C C . ASN A 1 75 ? 3.992 14.781 1.125 1 86.25 75 ASN A C 1
ATOM 612 O O . ASN A 1 75 ? 3.881 14.594 2.338 1 86.25 75 ASN A O 1
ATOM 616 N N . ARG A 1 76 ? 3.977 13.914 0.195 1 89.94 76 ARG A N 1
ATOM 617 C CA . ARG A 1 76 ? 3.957 12.508 0.581 1 89.94 76 ARG A CA 1
ATOM 618 C C . ARG A 1 76 ? 5.363 11.992 0.87 1 89.94 76 ARG A C 1
ATOM 620 O O . ARG A 1 76 ? 6.07 11.555 -0.041 1 89.94 76 ARG A O 1
ATOM 627 N N . CYS A 1 77 ? 5.648 12.031 2.109 1 88.62 77 CYS A N 1
ATOM 628 C CA . CYS A 1 77 ? 7.02 11.75 2.508 1 88.62 77 CYS A CA 1
ATOM 629 C C . CYS A 1 77 ? 7.121 10.383 3.172 1 88.62 77 CYS A C 1
ATOM 631 O O . CYS A 1 77 ? 8.227 9.898 3.441 1 88.62 77 CYS A O 1
ATOM 633 N N . GLY A 1 78 ? 6.055 9.773 3.438 1 92.69 78 GLY A N 1
ATOM 634 C CA . GLY A 1 78 ? 6.051 8.453 4.059 1 92.69 78 GLY A CA 1
ATOM 635 C C . GLY A 1 78 ? 5.777 7.332 3.08 1 92.69 78 GLY A C 1
ATOM 636 O O . GLY A 1 78 ? 5.309 7.574 1.966 1 92.69 78 GLY A O 1
ATOM 637 N N . ILE A 1 79 ? 6.207 6.164 3.49 1 93.56 79 ILE A N 1
ATOM 638 C CA . ILE A 1 79 ? 5.961 4.973 2.686 1 93.56 79 ILE A CA 1
ATOM 639 C C . ILE A 1 79 ? 5.023 4.027 3.436 1 93.56 79 ILE A C 1
ATOM 641 O O . ILE A 1 79 ? 5.246 3.729 4.609 1 93.56 79 ILE A O 1
ATOM 645 N N . HIS A 1 80 ? 3.934 3.758 2.824 1 96.06 80 HIS A N 1
ATOM 646 C CA . HIS A 1 80 ? 3.039 2.699 3.279 1 96.06 80 HIS A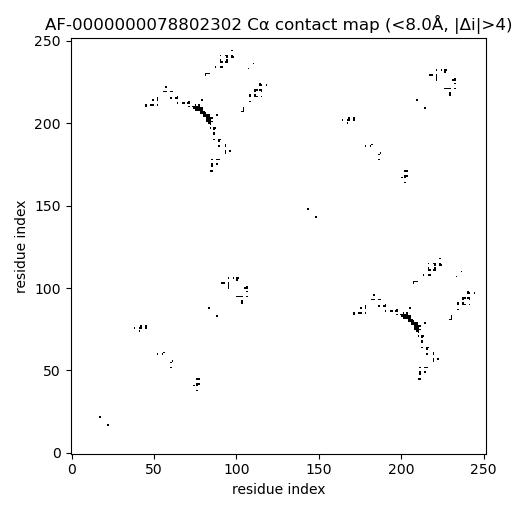 CA 1
ATOM 647 C C . HIS A 1 80 ? 3.223 1.432 2.451 1 96.06 80 HIS A C 1
ATOM 649 O O . HIS A 1 80 ? 3.035 1.449 1.231 1 96.06 80 HIS A O 1
ATOM 655 N N . SER A 1 81 ? 3.598 0.342 3.117 1 95.94 81 SER A N 1
ATOM 656 C CA . SER A 1 81 ? 3.908 -0.875 2.373 1 95.94 81 SER A CA 1
ATOM 657 C C . SER A 1 81 ? 3.105 -2.062 2.896 1 95.94 81 SER A C 1
ATOM 659 O O . SER A 1 81 ? 2.723 -2.09 4.066 1 95.94 81 SER A O 1
ATOM 661 N N . MET A 1 82 ? 2.783 -2.996 1.977 1 95.5 82 MET A N 1
ATOM 662 C CA . MET A 1 82 ? 2.107 -4.246 2.311 1 95.5 82 MET A CA 1
ATOM 663 C C . MET A 1 82 ? 2.725 -5.418 1.555 1 95.5 82 MET A C 1
ATOM 665 O O . MET A 1 82 ? 3.127 -5.273 0.399 1 95.5 82 MET A O 1
ATOM 669 N N . LYS A 1 83 ? 2.826 -6.52 2.252 1 94.5 83 LYS A N 1
ATOM 670 C CA . LYS A 1 83 ? 3.219 -7.746 1.564 1 94.5 83 LYS A CA 1
ATOM 671 C C . LYS A 1 83 ? 2.051 -8.328 0.775 1 94.5 83 LYS A C 1
ATOM 673 O O . LYS A 1 83 ? 0.941 -8.453 1.299 1 94.5 83 LYS A O 1
ATOM 678 N N . ILE A 1 84 ? 2.395 -8.641 -0.46 1 95.62 84 ILE A N 1
ATOM 679 C CA . ILE A 1 84 ? 1.333 -9.203 -1.288 1 95.62 84 ILE A CA 1
ATOM 680 C C . ILE A 1 84 ? 1.886 -10.352 -2.129 1 95.62 84 ILE A C 1
ATOM 682 O O . ILE A 1 84 ? 3.104 -10.516 -2.248 1 95.62 84 ILE A O 1
ATOM 686 N N . ASN A 1 85 ? 0.969 -11.195 -2.65 1 94.25 85 ASN A N 1
ATOM 687 C CA . ASN A 1 85 ? 1.333 -12.227 -3.609 1 94.25 85 ASN A CA 1
ATOM 688 C C . ASN A 1 85 ? 0.95 -11.836 -5.035 1 94.25 85 ASN A C 1
ATOM 690 O O . ASN A 1 85 ? 0.326 -10.797 -5.246 1 94.25 85 ASN A O 1
ATOM 694 N N . PRO A 1 86 ? 1.376 -12.562 -5.973 1 94.75 86 PRO A N 1
ATOM 695 C CA . PRO A 1 86 ? 1.12 -12.18 -7.363 1 94.75 86 PRO A CA 1
ATOM 696 C C . PRO A 1 86 ? -0.369 -12.047 -7.676 1 94.75 86 PRO A C 1
ATOM 698 O O . PRO A 1 86 ? -0.773 -11.133 -8.398 1 94.75 86 PRO A O 1
ATOM 701 N N . TYR A 1 87 ? -1.15 -12.93 -7.164 1 95.88 87 TYR A N 1
ATOM 702 C CA . TYR A 1 87 ? -2.592 -12.844 -7.367 1 95.88 87 TYR A CA 1
ATOM 703 C C . TYR A 1 87 ? -3.135 -11.508 -6.871 1 95.88 87 TYR A C 1
ATOM 705 O O . TYR A 1 87 ? -3.893 -10.836 -7.582 1 95.88 87 TYR A O 1
ATOM 713 N N . GLU A 1 88 ? -2.727 -11.18 -5.719 1 97.25 88 GLU A N 1
ATOM 714 C CA . GLU A 1 88 ? -3.182 -9.922 -5.125 1 97.25 88 GLU A CA 1
ATOM 715 C C . GLU A 1 88 ? -2.719 -8.727 -5.945 1 97.25 88 GLU A C 1
ATOM 717 O O . GLU A 1 88 ? -3.445 -7.738 -6.078 1 97.25 88 GLU A O 1
ATOM 722 N N . LEU A 1 89 ? -1.527 -8.797 -6.477 1 97.38 89 LEU A N 1
ATOM 723 C CA . LEU A 1 89 ? -1.04 -7.75 -7.359 1 97.38 89 LEU A CA 1
ATOM 724 C C . LEU A 1 89 ? -1.947 -7.598 -8.578 1 97.38 89 LEU A C 1
ATOM 726 O O . LEU A 1 89 ? -2.285 -6.477 -8.969 1 97.38 89 LEU A O 1
ATOM 730 N N . ALA A 1 90 ? -2.338 -8.695 -9.133 1 97.75 90 ALA A N 1
ATOM 731 C CA . ALA A 1 90 ? -3.217 -8.688 -10.305 1 97.75 90 ALA A CA 1
ATOM 732 C C . ALA A 1 90 ? -4.586 -8.109 -9.953 1 97.75 90 ALA A C 1
ATOM 734 O O . ALA A 1 90 ? -5.164 -7.355 -10.734 1 97.75 90 ALA A O 1
ATOM 735 N N . VAL A 1 91 ? -5.012 -8.422 -8.812 1 97.75 91 VAL A N 1
ATOM 736 C CA . VAL A 1 91 ? -6.309 -7.945 -8.336 1 97.75 91 VAL A CA 1
ATOM 737 C C . VAL A 1 91 ? -6.281 -6.426 -8.195 1 97.75 91 VAL A C 1
ATOM 739 O O . VAL A 1 91 ? -7.215 -5.738 -8.617 1 97.75 91 VAL A O 1
ATOM 742 N N . ILE A 1 92 ? -5.242 -5.91 -7.621 1 98.12 92 ILE A N 1
ATOM 743 C CA . ILE A 1 92 ? -5.094 -4.469 -7.465 1 98.12 92 ILE A CA 1
ATOM 744 C C . ILE A 1 92 ? -5.066 -3.799 -8.836 1 98.12 92 ILE A C 1
ATOM 746 O O . ILE A 1 92 ? -5.77 -2.812 -9.07 1 98.12 92 ILE A O 1
ATOM 750 N N . LYS A 1 93 ? -4.312 -4.355 -9.703 1 97.81 93 LYS A N 1
ATOM 751 C CA . LYS A 1 93 ? -4.176 -3.793 -11.047 1 97.81 93 LYS A CA 1
ATOM 752 C C . LYS A 1 93 ? -5.52 -3.768 -11.766 1 97.81 93 LYS A C 1
ATOM 754 O O . LYS A 1 93 ? -5.883 -2.764 -12.383 1 97.81 93 LYS A O 1
ATOM 759 N N . LYS A 1 94 ? -6.211 -4.832 -11.672 1 97.88 94 LYS A N 1
ATOM 760 C CA . LYS A 1 94 ? -7.504 -4.926 -12.352 1 97.88 94 LYS A CA 1
ATOM 761 C C . LYS A 1 94 ? -8.5 -3.932 -11.766 1 97.88 94 LYS A C 1
ATOM 763 O O . LYS A 1 94 ? -9.25 -3.291 -12.508 1 97.88 94 LYS A O 1
ATOM 768 N N . ALA A 1 95 ? -8.5 -3.859 -10.492 1 98.06 95 ALA A N 1
ATOM 769 C CA . ALA A 1 95 ? -9.391 -2.91 -9.828 1 98.06 95 ALA A CA 1
ATOM 770 C C . ALA A 1 95 ? -9.102 -1.481 -10.273 1 98.06 95 ALA A C 1
ATOM 772 O O . ALA A 1 95 ? -10.023 -0.698 -10.508 1 98.06 95 ALA A O 1
ATOM 773 N N . MET A 1 96 ? -7.84 -1.157 -10.391 1 97.62 96 MET A N 1
ATOM 774 C CA . MET A 1 96 ? -7.449 0.171 -10.859 1 97.62 96 MET A CA 1
ATOM 775 C C . MET A 1 96 ? -7.969 0.426 -12.266 1 97.62 96 MET A C 1
ATOM 777 O O . MET A 1 96 ? -8.438 1.523 -12.57 1 97.62 96 MET A O 1
ATOM 781 N N . GLU A 1 97 ? -7.906 -0.574 -13.086 1 97 97 GLU A N 1
ATOM 782 C CA . GLU A 1 97 ? -8.383 -0.459 -14.453 1 97 97 GLU A CA 1
ATOM 783 C C . GLU A 1 97 ? -9.891 -0.206 -14.5 1 97 97 GLU A C 1
ATOM 785 O O . GLU A 1 97 ? -10.359 0.64 -15.258 1 97 97 GLU A O 1
ATOM 790 N N . ILE A 1 98 ? -10.578 -0.919 -13.711 1 96.81 98 ILE A N 1
ATOM 791 C CA . ILE A 1 98 ? -12.031 -0.84 -13.695 1 96.81 98 ILE A CA 1
ATOM 792 C C . ILE A 1 98 ? -12.469 0.538 -13.203 1 96.81 98 ILE A C 1
ATOM 794 O O . ILE A 1 98 ? -13.352 1.166 -13.797 1 96.81 98 ILE A O 1
ATOM 798 N N . GLU A 1 99 ? -11.828 1 -12.156 1 96.69 99 GLU A N 1
ATOM 799 C CA . GLU A 1 99 ? -12.211 2.262 -11.531 1 96.69 99 GLU A CA 1
ATOM 800 C C . GLU A 1 99 ? -11.617 3.451 -12.281 1 96.69 99 GLU A C 1
ATOM 802 O O . GLU A 1 99 ? -12.039 4.594 -12.078 1 96.69 99 GLU A O 1
ATOM 807 N N . GLY A 1 100 ? -10.602 3.18 -13.055 1 95.38 100 GLY A N 1
ATOM 808 C CA . GLY A 1 100 ? -9.922 4.258 -13.758 1 95.38 100 GLY A CA 1
ATOM 809 C C . GLY A 1 100 ? -9.031 5.09 -12.852 1 95.38 100 GLY A C 1
ATOM 810 O O . GLY A 1 100 ? -8.859 6.289 -13.078 1 95.38 100 GLY A O 1
ATOM 811 N N . SER A 1 101 ? -8.562 4.492 -11.805 1 94.81 101 SER A N 1
ATOM 812 C CA . SER A 1 101 ? -7.707 5.207 -10.867 1 94.81 101 SER A CA 1
ATOM 813 C C . SER A 1 101 ? -6.297 5.371 -11.422 1 94.81 101 SER A C 1
ATOM 815 O O . SER A 1 101 ? -5.758 4.453 -12.039 1 94.81 101 SER A O 1
ATOM 817 N N . ARG A 1 102 ? -5.73 6.457 -11.117 1 92.81 102 ARG A N 1
ATOM 818 C CA . ARG A 1 102 ? -4.398 6.773 -11.617 1 92.81 102 ARG A CA 1
ATOM 819 C C . ARG A 1 102 ? -3.328 5.98 -10.875 1 92.81 102 ARG A C 1
ATOM 821 O O . ARG A 1 102 ? -2.227 5.781 -11.391 1 92.81 102 ARG A O 1
ATOM 828 N N . SER A 1 103 ? -3.635 5.68 -9.672 1 95.94 103 SER A N 1
ATOM 829 C CA . SER A 1 103 ? -2.68 4.93 -8.859 1 95.94 103 SER A CA 1
ATOM 830 C C . SER A 1 103 ? -3.389 4.082 -7.809 1 95.94 103 SER A C 1
ATOM 832 O O . SER A 1 103 ? -4.551 4.336 -7.484 1 95.94 103 SER A O 1
ATOM 834 N N . SER A 1 104 ? -2.689 3.098 -7.355 1 97.31 104 SER A N 1
ATOM 835 C CA . SER A 1 104 ? -3.238 2.268 -6.289 1 97.31 104 SER A CA 1
ATOM 836 C C . SER A 1 104 ? -3.439 3.074 -5.012 1 97.31 104 SER A C 1
ATOM 838 O O . SER A 1 104 ? -4.375 2.82 -4.25 1 97.31 104 SER A O 1
ATOM 840 N N . ARG A 1 105 ? -2.547 4.09 -4.754 1 97.19 105 ARG A N 1
ATOM 841 C CA . ARG A 1 105 ? -2.699 4.98 -3.607 1 97.19 105 ARG A CA 1
ATOM 842 C C . ARG A 1 105 ? -4.027 5.727 -3.662 1 97.19 105 ARG A C 1
ATOM 844 O O . ARG A 1 105 ? -4.77 5.754 -2.68 1 97.19 105 ARG A O 1
ATOM 851 N N . GLU A 1 106 ? -4.266 6.289 -4.836 1 96.75 106 GLU A N 1
ATOM 852 C CA . GLU A 1 106 ? -5.5 7.047 -5.012 1 96.75 106 GLU A CA 1
ATOM 853 C C . GLU A 1 106 ? -6.723 6.164 -4.773 1 96.75 106 GLU A C 1
ATOM 855 O O . GLU A 1 106 ? -7.645 6.547 -4.051 1 96.75 106 GLU A O 1
ATOM 860 N N . LEU A 1 107 ? -6.723 4.996 -5.297 1 98.06 107 LEU A N 1
ATOM 861 C CA . LEU A 1 107 ? -7.824 4.051 -5.141 1 98.06 107 LEU A CA 1
ATOM 862 C C . LEU A 1 107 ? -8.039 3.703 -3.67 1 98.06 107 LEU A C 1
ATOM 864 O O . LEU A 1 107 ? -9.172 3.713 -3.186 1 98.06 107 LEU A O 1
ATOM 868 N N . PHE A 1 108 ? -6.973 3.453 -3.006 1 98.25 108 PHE A N 1
ATOM 869 C CA . PHE A 1 108 ? -7.035 3.004 -1.619 1 98.25 108 PHE A CA 1
ATOM 870 C C . PHE A 1 108 ? -7.441 4.145 -0.698 1 98.25 108 PHE A C 1
ATOM 872 O O . PHE A 1 108 ? -8.312 3.98 0.156 1 98.25 108 PHE A O 1
ATOM 879 N N . ILE A 1 109 ? -6.832 5.309 -0.882 1 97.69 109 ILE A N 1
ATOM 880 C CA . ILE A 1 109 ? -7.105 6.449 -0.02 1 97.69 109 ILE A CA 1
ATOM 881 C C . ILE A 1 109 ? -8.555 6.906 -0.21 1 97.69 109 ILE A C 1
ATOM 883 O O . ILE A 1 109 ? -9.25 7.207 0.763 1 97.69 109 ILE A O 1
ATOM 887 N N . ASP A 1 110 ? -9.039 6.902 -1.396 1 96.69 110 ASP A N 1
ATOM 888 C CA . ASP A 1 110 ? -10.414 7.297 -1.663 1 96.69 110 ASP A CA 1
ATOM 889 C C . ASP A 1 110 ? -11.398 6.328 -1.011 1 96.69 110 ASP A C 1
ATOM 891 O O . ASP A 1 110 ? -12.43 6.746 -0.48 1 96.69 110 ASP A O 1
ATOM 895 N N . TYR A 1 111 ? -11.062 5.137 -1.066 1 97.94 111 TYR A N 1
ATOM 896 C CA . TYR A 1 111 ? -11.898 4.145 -0.399 1 97.94 111 TYR A CA 1
ATOM 897 C C . TYR A 1 111 ? -11.922 4.375 1.107 1 97.94 111 TYR A C 1
ATOM 899 O O . TYR A 1 111 ? -12.984 4.375 1.726 1 97.94 111 TYR A O 1
ATOM 907 N N . CYS A 1 112 ? -10.781 4.531 1.689 1 97.88 112 CYS A N 1
ATOM 908 C CA . CYS A 1 112 ? -10.688 4.766 3.125 1 97.88 112 CYS A CA 1
ATOM 909 C C . CYS A 1 112 ? -11.492 6 3.527 1 97.88 112 CYS A C 1
ATOM 911 O O . CYS A 1 112 ? -12.188 5.988 4.539 1 97.88 112 CYS A O 1
ATOM 913 N N . LYS A 1 113 ? -11.398 7.059 2.713 1 96.56 113 LYS A N 1
ATOM 914 C CA . LYS A 1 113 ? -12.172 8.266 2.975 1 96.56 113 LYS A CA 1
ATOM 915 C C . LYS A 1 113 ? -13.672 7.98 2.922 1 96.56 113 LYS A C 1
ATOM 917 O O . LYS A 1 113 ? -14.438 8.516 3.723 1 96.56 113 LYS A O 1
ATOM 922 N N . SER A 1 114 ? -14.031 7.137 1.985 1 96.81 114 SER A N 1
ATOM 923 C CA . SER A 1 114 ? -15.445 6.801 1.849 1 96.81 114 SER A CA 1
ATOM 924 C C . SER A 1 114 ? -15.953 6.043 3.068 1 96.81 114 SER A C 1
ATOM 926 O O . SER A 1 114 ? -17.109 6.215 3.479 1 96.81 114 SER A O 1
ATOM 928 N N . ILE A 1 115 ? -15.172 5.207 3.57 1 96.81 115 ILE A N 1
ATOM 929 C CA . ILE A 1 115 ? -15.531 4.465 4.773 1 96.81 115 ILE A CA 1
ATOM 930 C C . ILE A 1 115 ? -15.781 5.438 5.926 1 96.81 115 ILE A C 1
ATOM 932 O O . ILE A 1 115 ? -16.781 5.32 6.637 1 96.81 115 ILE A O 1
ATOM 936 N N . ILE A 1 116 ? -14.898 6.375 6.09 1 95.56 116 ILE A N 1
ATOM 937 C CA . ILE A 1 116 ? -14.984 7.336 7.184 1 95.56 116 ILE A CA 1
ATOM 938 C C . ILE A 1 116 ? -16.234 8.203 7.012 1 95.56 116 ILE A C 1
ATOM 940 O O . ILE A 1 116 ? -16.969 8.445 7.973 1 95.56 116 ILE A O 1
ATOM 944 N N . LYS A 1 117 ? -16.469 8.656 5.801 1 94.06 117 LYS A N 1
ATOM 945 C CA . LYS A 1 117 ? -17.641 9.484 5.504 1 94.06 117 LYS A CA 1
ATOM 946 C C . LYS A 1 117 ? -18.938 8.719 5.773 1 94.06 117 LYS A C 1
ATOM 948 O O . LYS A 1 117 ? -19.891 9.289 6.285 1 94.06 117 LYS A O 1
ATOM 953 N N . GLY A 1 118 ? -18.922 7.492 5.395 1 91.44 118 GLY A N 1
ATOM 954 C CA . GLY A 1 118 ? -20.094 6.668 5.621 1 91.44 118 GLY A CA 1
ATOM 955 C C . GLY A 1 118 ? -20.391 6.434 7.094 1 91.44 118 GLY A C 1
ATOM 956 O O . GLY A 1 118 ? -21.547 6.34 7.5 1 91.44 118 GLY A O 1
ATOM 957 N N . ASN A 1 119 ? -19.375 6.246 7.824 1 88.44 119 ASN A N 1
ATOM 958 C CA . ASN A 1 119 ? -19.531 6.016 9.258 1 88.44 119 ASN A CA 1
ATOM 959 C C . ASN A 1 119 ? -20.031 7.262 9.977 1 88.44 119 ASN A C 1
ATOM 961 O O . ASN A 1 119 ? -20.734 7.164 10.977 1 88.44 119 ASN A O 1
ATOM 965 N N . THR A 1 120 ? -19.594 8.414 9.562 1 82.25 120 THR A N 1
ATOM 966 C CA . THR A 1 120 ? -20.047 9.672 10.141 1 82.25 120 THR A CA 1
ATOM 967 C C . THR A 1 120 ? -21.516 9.914 9.836 1 82.25 120 THR A C 1
ATOM 969 O O . THR A 1 120 ? -22.266 10.383 10.695 1 82.25 120 THR A O 1
ATOM 972 N N . LYS A 1 121 ? -22.047 9.531 8.734 1 81.31 121 LYS A N 1
ATOM 973 C CA . LYS A 1 121 ? -23.453 9.695 8.352 1 81.31 121 LYS A CA 1
ATOM 974 C C . LYS A 1 121 ? -24.344 8.742 9.125 1 81.31 121 LYS A C 1
ATOM 976 O O . LYS A 1 121 ? -25.453 9.109 9.516 1 81.31 121 LYS A O 1
ATOM 981 N N . SER A 1 122 ? -23.844 7.574 9.281 1 75.25 122 SER A N 1
ATOM 982 C CA . SER A 1 122 ? -24.625 6.582 10 1 75.25 122 SER A CA 1
ATOM 983 C C . SER A 1 122 ? -24.812 6.977 11.461 1 75.25 122 SER A C 1
ATOM 985 O O . SER A 1 122 ? -25.859 6.711 12.055 1 75.25 122 SER A O 1
ATOM 987 N N . LYS A 1 123 ? -23.922 7.699 11.961 1 73.19 123 LYS A N 1
ATOM 988 C CA . LYS A 1 123 ? -24 8.109 13.359 1 73.19 123 LYS A CA 1
ATOM 989 C C . LYS A 1 123 ? -24.906 9.328 13.531 1 73.19 123 LYS A C 1
ATOM 991 O O . LYS A 1 123 ? -25.516 9.516 14.586 1 73.19 123 LYS A O 1
ATOM 996 N N . ASP A 1 124 ? -24.953 10.156 12.57 1 69.94 124 ASP A N 1
ATOM 997 C CA . ASP A 1 124 ? -25.812 11.328 12.602 1 69.94 124 ASP A CA 1
ATOM 998 C C . ASP A 1 124 ? -27.281 10.938 12.445 1 69.94 124 ASP A C 1
ATOM 1000 O O . ASP A 1 124 ? -28.172 11.641 12.922 1 69.94 124 ASP A O 1
ATOM 1004 N N . ASN A 1 125 ? -27.625 9.836 11.859 1 64.12 125 ASN A N 1
ATOM 1005 C CA . ASN A 1 125 ? -28.984 9.391 11.625 1 64.12 125 ASN A CA 1
ATOM 1006 C C . ASN A 1 125 ? -29.5 8.539 12.781 1 64.12 125 ASN A C 1
ATOM 1008 O O . ASN A 1 125 ? -30.641 8.039 12.734 1 64.12 125 ASN A O 1
ATOM 1012 N N . LYS A 1 126 ? -28.75 8.281 13.633 1 57.94 126 LYS A N 1
ATOM 1013 C CA . LYS A 1 126 ? -29.266 7.625 14.828 1 57.94 126 LYS A CA 1
ATOM 1014 C C . LYS A 1 126 ? -29.516 8.633 15.945 1 57.94 126 LYS A C 1
ATOM 1016 O O . LYS A 1 126 ? -28.688 9.508 16.188 1 57.94 126 LYS A O 1
ATOM 1021 N N . MET B 1 1 ? 45.938 -73.375 9.922 1 35.47 1 MET B N 1
ATOM 1022 C CA . MET B 1 1 ? 46.031 -72.062 10.531 1 35.47 1 MET B CA 1
ATOM 1023 C C . MET B 1 1 ? 45.25 -71 9.703 1 35.47 1 MET B C 1
ATOM 1025 O O . MET B 1 1 ? 45.656 -70.75 8.578 1 35.47 1 MET B O 1
ATOM 1029 N N . SER B 1 2 ? 43.875 -70.938 9.828 1 39.75 2 SER B N 1
ATOM 1030 C CA . SER B 1 2 ? 42.906 -70.125 9.07 1 39.75 2 SER B CA 1
ATOM 1031 C C . SER B 1 2 ? 43.219 -68.625 9.234 1 39.75 2 SER B C 1
ATOM 1033 O O . SER B 1 2 ? 43.344 -68.125 10.352 1 39.75 2 SER B O 1
ATOM 1035 N N . LEU B 1 3 ? 43.938 -67.938 8.383 1 43.94 3 LEU B N 1
ATOM 1036 C CA . LEU B 1 3 ? 44.25 -66.562 8.352 1 43.94 3 LEU B CA 1
ATOM 1037 C C . LEU B 1 3 ? 42.969 -65.688 8.312 1 43.94 3 LEU B C 1
ATOM 1039 O O . LEU B 1 3 ? 42.281 -65.688 7.293 1 43.94 3 LEU B O 1
ATOM 1043 N N . LEU B 1 4 ? 42.188 -65.688 9.422 1 44.62 4 LEU B N 1
ATOM 1044 C CA . LEU B 1 4 ? 41.031 -64.812 9.555 1 44.62 4 LEU B CA 1
ATOM 1045 C C . LEU B 1 4 ? 41.406 -63.375 9.148 1 44.62 4 LEU B C 1
ATOM 1047 O O . LEU B 1 4 ? 42.375 -62.781 9.664 1 44.62 4 LEU B O 1
ATOM 1051 N N . LYS B 1 5 ? 41.094 -62.969 7.977 1 45.47 5 LYS B N 1
ATOM 1052 C CA . LYS B 1 5 ? 41.219 -61.625 7.465 1 45.47 5 LYS B CA 1
ATOM 1053 C C . LYS B 1 5 ? 40.656 -60.594 8.469 1 45.47 5 LYS B C 1
ATOM 1055 O O . LYS B 1 5 ? 39.469 -60.688 8.859 1 45.47 5 LYS B O 1
ATOM 1060 N N . LYS B 1 6 ? 41.438 -60.094 9.445 1 43.06 6 LYS B N 1
ATOM 1061 C CA . LYS B 1 6 ? 41.031 -59 10.32 1 43.06 6 LYS B CA 1
ATOM 1062 C C . LYS B 1 6 ? 40.375 -57.875 9.539 1 43.06 6 LYS B C 1
ATOM 1064 O O . LYS B 1 6 ? 40.969 -57.344 8.586 1 43.06 6 LYS B O 1
ATOM 1069 N N . LYS B 1 7 ? 39.062 -57.906 9.414 1 44.22 7 LYS B N 1
ATOM 1070 C CA . LYS B 1 7 ? 38.344 -56.75 8.914 1 44.22 7 LYS B CA 1
ATOM 1071 C C . LYS B 1 7 ? 38.938 -55.438 9.445 1 44.22 7 LYS B C 1
ATOM 1073 O O . LYS B 1 7 ? 39.094 -55.281 10.648 1 44.22 7 LYS B O 1
ATOM 1078 N N . SER B 1 8 ? 39.875 -54.812 8.812 1 41.44 8 SER B N 1
ATOM 1079 C CA . SER B 1 8 ? 40.406 -53.469 9.102 1 41.44 8 SER B CA 1
ATOM 1080 C C . SER B 1 8 ? 39.281 -52.5 9.469 1 41.44 8 SER B C 1
ATOM 1082 O O . SER B 1 8 ? 38.375 -52.281 8.672 1 41.44 8 SER B O 1
ATOM 1084 N N . SER B 1 9 ? 38.719 -52.562 10.688 1 42.12 9 SER B N 1
ATOM 1085 C CA . SER B 1 9 ? 37.812 -51.531 11.172 1 42.12 9 SER B CA 1
ATOM 1086 C C . SER B 1 9 ? 38.281 -50.156 10.734 1 42.12 9 SER B C 1
ATOM 1088 O O . SER B 1 9 ? 39.344 -49.688 11.117 1 42.12 9 SER B O 1
ATOM 1090 N N . LEU B 1 10 ? 38.125 -49.812 9.461 1 44.94 10 LEU B N 1
ATOM 1091 C CA . LEU B 1 10 ? 38.312 -48.438 9.117 1 44.94 10 LEU B CA 1
ATOM 1092 C C . LEU B 1 10 ? 37.938 -47.531 10.281 1 44.94 10 LEU B C 1
ATOM 1094 O O . LEU B 1 10 ? 36.938 -47.75 10.953 1 44.94 10 LEU B O 1
ATOM 1098 N N . PRO B 1 11 ? 38.906 -46.875 10.914 1 45.28 11 PRO B N 1
ATOM 1099 C CA . PRO B 1 11 ? 38.594 -45.969 12.008 1 45.28 11 PRO B CA 1
ATOM 1100 C C . PRO B 1 11 ? 37.312 -45.156 11.766 1 45.28 11 PRO B C 1
ATOM 1102 O O . PRO B 1 11 ? 37.062 -44.719 10.641 1 45.28 11 PRO B O 1
ATOM 1105 N N . GLU B 1 12 ? 36.188 -45.562 12.328 1 44.53 12 GLU B N 1
ATOM 1106 C CA . GLU B 1 12 ? 34.969 -44.719 12.297 1 44.53 12 GLU B CA 1
ATOM 1107 C C . GLU B 1 12 ? 35.344 -43.25 12.32 1 44.53 12 GLU B C 1
ATOM 1109 O O . GLU B 1 12 ? 36.125 -42.812 13.156 1 44.53 12 GLU B O 1
ATOM 1114 N N . LYS B 1 13 ? 35.531 -42.656 11.18 1 45.53 13 LYS B N 1
ATOM 1115 C CA . LYS B 1 13 ? 35.625 -41.188 11.172 1 45.53 13 LYS B CA 1
ATOM 1116 C C . LYS B 1 13 ? 34.906 -40.594 12.367 1 45.53 13 LYS B C 1
ATOM 1118 O O . LYS B 1 13 ? 33.688 -40.75 12.531 1 45.53 13 LYS B O 1
ATOM 1123 N N . ARG B 1 14 ? 35.469 -40.562 13.547 1 45.44 14 ARG B N 1
ATOM 1124 C CA . ARG B 1 14 ? 34.938 -39.875 14.727 1 45.44 14 ARG B CA 1
ATOM 1125 C C . ARG B 1 14 ? 34.281 -38.562 14.336 1 45.44 14 ARG B C 1
ATOM 1127 O O . ARG B 1 14 ? 34.875 -37.781 13.586 1 45.44 14 ARG B O 1
ATOM 1134 N N . GLU B 1 15 ? 32.969 -38.531 14.281 1 52.56 15 GLU B N 1
ATOM 1135 C CA . GLU B 1 15 ? 32.25 -37.281 14.125 1 52.56 15 GLU B CA 1
ATOM 1136 C C . GLU B 1 15 ? 32.938 -36.156 14.922 1 52.56 15 GLU B C 1
ATOM 1138 O O . GLU B 1 15 ? 33.344 -36.375 16.062 1 52.56 15 GLU B O 1
ATOM 1143 N N . PRO B 1 16 ? 33.688 -35.312 14.242 1 53.09 16 PRO B N 1
ATOM 1144 C CA . PRO B 1 16 ? 34.312 -34.219 15.023 1 53.09 16 PRO B CA 1
ATOM 1145 C C . PRO B 1 16 ? 33.469 -33.812 16.219 1 53.09 16 PRO B C 1
ATOM 1147 O O . PRO B 1 16 ? 32.219 -33.875 16.172 1 53.09 16 PRO B O 1
ATOM 1150 N N . LEU B 1 17 ? 33.938 -33.938 17.328 1 57.44 17 LEU B N 1
ATOM 1151 C CA . LEU B 1 17 ? 33.312 -33.438 18.562 1 57.44 17 LEU B CA 1
ATOM 1152 C C . LEU B 1 17 ? 32.812 -32.031 18.375 1 57.44 17 LEU B C 1
ATOM 1154 O O . LEU B 1 17 ? 33.5 -31.172 17.844 1 57.44 17 LEU B O 1
ATOM 1158 N N . THR B 1 18 ? 31.594 -31.859 18.031 1 63.66 18 THR B N 1
ATOM 1159 C CA . THR B 1 18 ? 31 -30.531 17.953 1 63.66 18 THR B CA 1
ATOM 1160 C C . THR B 1 18 ? 30.219 -30.203 19.219 1 63.66 18 THR B C 1
ATOM 1162 O O . THR B 1 18 ? 29.922 -31.094 20.031 1 63.66 18 THR B O 1
ATOM 1165 N N . THR B 1 19 ? 30.359 -29.031 19.703 1 64.38 19 THR B N 1
ATOM 1166 C CA . THR B 1 19 ? 29.609 -28.625 20.891 1 64.38 19 THR B CA 1
ATOM 1167 C C . THR B 1 19 ? 28.141 -28.406 20.562 1 64.38 19 THR B C 1
ATOM 1169 O O . THR B 1 19 ? 27.781 -28.141 19.422 1 64.38 19 THR B O 1
ATOM 1172 N N . LYS B 1 20 ? 27.328 -28.688 21.547 1 65.75 20 LYS B N 1
ATOM 1173 C CA . LYS B 1 20 ? 25.906 -28.438 21.422 1 65.75 20 LYS B CA 1
ATOM 1174 C C . LYS B 1 20 ? 25.625 -27.047 20.859 1 65.75 20 LYS B C 1
ATOM 1176 O O . LYS B 1 20 ? 24.734 -26.875 20.016 1 65.75 20 LYS B O 1
ATOM 1181 N N . SER B 1 21 ? 26.391 -26.125 21.375 1 65.44 21 SER B N 1
ATOM 1182 C CA . SER B 1 21 ? 26.234 -24.75 20.891 1 65.44 21 SER B CA 1
ATOM 1183 C C . SER B 1 21 ? 26.578 -24.656 19.406 1 65.44 21 SER B C 1
ATOM 1185 O O . SER B 1 21 ? 25.922 -23.906 18.656 1 65.44 21 SER B O 1
ATOM 1187 N N . ALA B 1 22 ? 27.531 -25.391 19.062 1 65.94 22 ALA B N 1
ATOM 1188 C CA . ALA B 1 22 ? 27.953 -25.359 17.672 1 65.94 22 ALA B CA 1
ATOM 1189 C C . ALA B 1 22 ? 26.906 -25.984 16.766 1 65.94 22 ALA B C 1
ATOM 1191 O O . ALA B 1 22 ? 26.656 -25.516 15.656 1 65.94 22 ALA B O 1
ATOM 1192 N N . VAL B 1 23 ? 26.328 -27.031 17.328 1 66.81 23 VAL B N 1
ATOM 1193 C CA . VAL B 1 23 ? 25.281 -27.703 16.562 1 66.81 23 VAL B CA 1
ATOM 1194 C C . VAL B 1 23 ? 24.062 -26.812 16.438 1 66.81 23 VAL B C 1
ATOM 1196 O O . VAL B 1 23 ? 23.453 -26.719 15.367 1 66.81 23 VAL B O 1
ATOM 1199 N N . ILE B 1 24 ? 23.766 -26.125 17.5 1 67.31 24 ILE B N 1
ATOM 1200 C CA . ILE B 1 24 ? 22.625 -25.203 17.484 1 67.31 24 ILE B CA 1
ATOM 1201 C C . ILE B 1 24 ? 22.891 -24.062 16.516 1 67.31 24 ILE B C 1
ATOM 1203 O O . ILE B 1 24 ? 22 -23.656 15.758 1 67.31 24 ILE B O 1
ATOM 1207 N N . GLU B 1 25 ? 24.062 -23.641 16.547 1 67.62 25 GLU B N 1
ATOM 1208 C CA . GLU B 1 25 ? 24.438 -22.547 15.664 1 67.62 25 GLU B CA 1
ATOM 1209 C C . GLU B 1 25 ? 24.422 -23 14.203 1 67.62 25 GLU B C 1
ATOM 1211 O O . GLU B 1 25 ? 23.984 -22.25 13.32 1 67.62 25 GLU B O 1
ATOM 1216 N N . GLU B 1 26 ? 24.859 -24.234 14.039 1 67.44 26 GLU B N 1
ATOM 1217 C CA . GLU B 1 26 ? 24.828 -24.781 12.688 1 67.44 26 GLU B CA 1
ATOM 1218 C C . GLU B 1 26 ? 23.391 -24.953 12.203 1 67.44 26 GLU B C 1
ATOM 1220 O O . GLU B 1 26 ? 23.078 -24.672 11.047 1 67.44 26 GLU B O 1
ATOM 1225 N N . GLN B 1 27 ? 22.578 -25.453 13.117 1 67.5 27 GLN B N 1
ATOM 1226 C CA . GLN B 1 27 ? 21.172 -25.625 12.773 1 67.5 27 GLN B CA 1
ATOM 1227 C C . GLN B 1 27 ? 20.5 -24.281 12.477 1 67.5 27 GLN B 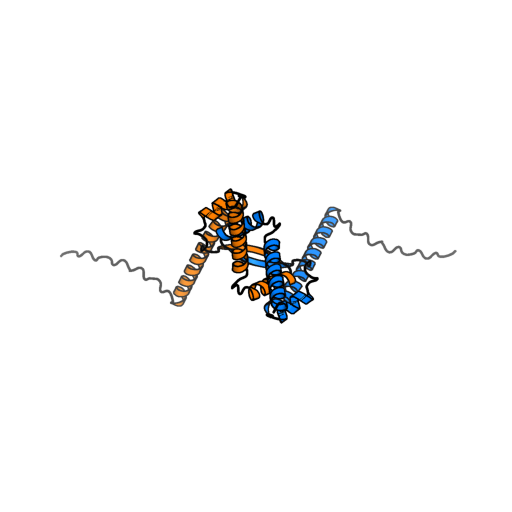C 1
ATOM 1229 O O . GLN B 1 27 ? 19.719 -24.156 11.539 1 67.5 27 GLN B O 1
ATOM 1234 N N . ARG B 1 28 ? 20.844 -23.297 13.297 1 69.56 28 ARG B N 1
ATOM 1235 C CA . ARG B 1 28 ? 20.328 -21.953 13.07 1 69.56 28 ARG B CA 1
ATOM 1236 C C . ARG B 1 28 ? 20.797 -21.406 11.719 1 69.56 28 ARG B C 1
ATOM 1238 O O . ARG B 1 28 ? 20.016 -20.766 11 1 69.56 28 ARG B O 1
ATOM 1245 N N . GLU B 1 29 ? 22.031 -21.688 11.43 1 70.44 29 GLU B N 1
ATOM 1246 C CA . GLU B 1 29 ? 22.578 -21.234 10.156 1 70.44 29 GLU B CA 1
ATOM 1247 C C . GLU B 1 29 ? 21.922 -21.953 8.977 1 70.44 29 GLU B C 1
ATOM 1249 O O . GLU B 1 29 ? 21.641 -21.344 7.949 1 70.44 29 GLU B O 1
ATOM 1254 N N . GLN B 1 30 ? 21.703 -23.25 9.234 1 67.56 30 GLN B N 1
ATOM 1255 C CA . GLN B 1 30 ? 21.047 -24.016 8.18 1 67.56 30 GLN B CA 1
ATOM 1256 C C . GLN B 1 30 ? 19.609 -23.516 7.961 1 67.56 30 GLN B C 1
ATOM 1258 O O . GLN B 1 30 ? 19.172 -23.391 6.82 1 67.56 30 GLN B O 1
ATOM 1263 N N . THR B 1 31 ? 19 -23.281 9.078 1 67.94 31 THR B N 1
ATOM 1264 C CA . THR B 1 31 ? 17.641 -22.766 9.008 1 67.94 31 THR B CA 1
ATOM 1265 C C . THR B 1 31 ? 17.625 -21.391 8.352 1 67.94 31 THR B C 1
ATOM 1267 O O . THR B 1 31 ? 16.75 -21.094 7.523 1 67.94 31 THR B O 1
ATOM 1270 N N . ARG B 1 32 ? 18.578 -20.578 8.695 1 68.56 32 ARG B N 1
ATOM 1271 C CA . ARG B 1 32 ? 18.703 -19.25 8.094 1 68.56 32 ARG B CA 1
ATOM 1272 C C . ARG B 1 32 ? 18.984 -19.359 6.602 1 68.56 32 ARG B C 1
ATOM 1274 O O . ARG B 1 32 ? 18.406 -18.609 5.805 1 68.56 32 ARG B O 1
ATOM 1281 N N . GLU B 1 33 ? 19.859 -20.266 6.277 1 66.12 33 GLU B N 1
ATOM 1282 C CA . GLU B 1 33 ? 20.203 -20.469 4.871 1 66.12 33 GLU B CA 1
ATOM 1283 C C . GLU B 1 33 ? 19.016 -21 4.082 1 66.12 33 GLU B C 1
ATOM 1285 O O . GLU B 1 33 ? 18.781 -20.594 2.947 1 66.12 33 GLU B O 1
ATOM 1290 N N . TYR B 1 34 ? 18.375 -21.984 4.695 1 64.5 34 TYR B N 1
ATOM 1291 C CA . TYR B 1 34 ? 17.156 -22.516 4.07 1 64.5 34 TYR B CA 1
ATOM 1292 C C . TYR B 1 34 ? 16.125 -21.422 3.873 1 64.5 34 TYR B C 1
ATOM 1294 O O . TYR B 1 34 ? 15.539 -21.297 2.795 1 64.5 34 TYR B O 1
ATOM 1302 N N . GLN B 1 35 ? 15.977 -20.547 4.922 1 66.12 35 GLN B N 1
ATOM 1303 C CA . GLN B 1 35 ? 15.039 -19.438 4.84 1 66.12 35 GLN B CA 1
ATOM 1304 C C . GLN B 1 35 ? 15.461 -18.438 3.76 1 66.12 35 GLN B C 1
ATOM 1306 O O . GLN B 1 35 ? 14.625 -17.938 3.012 1 66.12 35 GLN B O 1
ATOM 1311 N N . LYS B 1 36 ? 16.703 -18.297 3.711 1 65.75 36 LYS B N 1
ATOM 1312 C CA . LYS B 1 36 ? 17.234 -17.406 2.688 1 65.75 36 LYS B CA 1
ATOM 1313 C C . LYS B 1 36 ? 16.984 -17.969 1.288 1 65.75 36 LYS B C 1
ATOM 1315 O O . LYS B 1 36 ? 16.609 -17.219 0.38 1 65.75 36 LYS B O 1
ATOM 1320 N N . ARG B 1 37 ? 17.234 -19.219 1.192 1 66.69 37 ARG B N 1
ATOM 1321 C CA . ARG B 1 37 ? 17 -19.859 -0.101 1 66.69 37 ARG B CA 1
ATOM 1322 C C . ARG B 1 37 ? 15.523 -19.797 -0.485 1 66.69 37 ARG B C 1
ATOM 1324 O O . ARG B 1 37 ? 15.188 -19.516 -1.64 1 66.69 37 ARG B O 1
ATOM 1331 N N . GLN B 1 38 ? 14.703 -20.094 0.468 1 66.88 38 GLN B N 1
ATOM 1332 C CA . GLN B 1 38 ? 13.266 -20.031 0.222 1 66.88 38 GLN B CA 1
ATOM 1333 C C . GLN B 1 38 ? 12.844 -18.609 -0.148 1 66.88 38 GLN B C 1
ATOM 1335 O O . GLN B 1 38 ? 12.062 -18.406 -1.085 1 66.88 38 GLN B O 1
ATOM 1340 N N . ARG B 1 39 ? 13.516 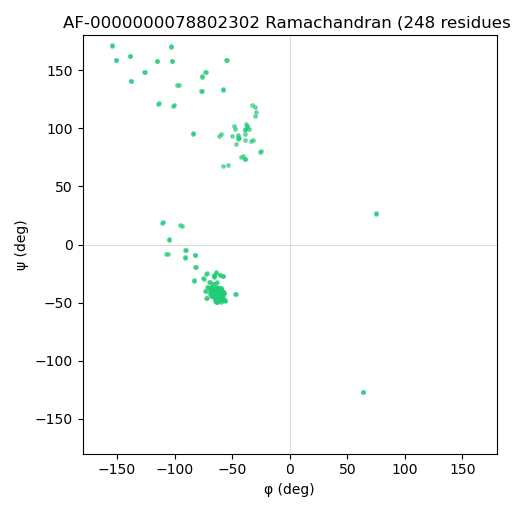-17.75 0.526 1 69.19 39 ARG B N 1
ATOM 1341 C CA . ARG B 1 39 ? 13.219 -16.344 0.246 1 69.19 39 ARG B CA 1
ATOM 1342 C C . ARG B 1 39 ? 13.672 -15.961 -1.158 1 69.19 39 ARG B C 1
ATOM 1344 O O . ARG B 1 39 ? 12.984 -15.227 -1.859 1 69.19 39 ARG B O 1
ATOM 1351 N N . ALA B 1 40 ? 14.82 -16.516 -1.458 1 71.56 40 ALA B N 1
ATOM 1352 C CA . ALA B 1 40 ? 15.344 -16.25 -2.793 1 71.56 40 ALA B CA 1
ATOM 1353 C C . ALA B 1 40 ? 14.43 -16.828 -3.871 1 71.56 40 ALA B C 1
ATOM 1355 O O . ALA B 1 40 ? 14.164 -16.172 -4.883 1 71.56 40 ALA B O 1
ATOM 1356 N N . LYS B 1 41 ? 14 -18.047 -3.625 1 75 41 LYS B N 1
ATOM 1357 C CA . LYS B 1 41 ? 13.086 -18.672 -4.574 1 75 41 LYS B CA 1
ATOM 1358 C C . LYS B 1 41 ? 11.789 -17.875 -4.688 1 75 41 LYS B C 1
ATOM 1360 O O . LYS B 1 41 ? 11.281 -17.656 -5.789 1 75 41 LYS B O 1
ATOM 1365 N N . TYR B 1 42 ? 11.383 -17.453 -3.604 1 80.62 42 TYR B N 1
ATOM 1366 C CA . TYR B 1 42 ? 10.141 -16.672 -3.582 1 80.62 42 TYR B CA 1
ATOM 1367 C C . TYR B 1 42 ? 10.336 -15.312 -4.223 1 80.62 42 TYR B C 1
ATOM 1369 O O . TYR B 1 42 ? 9.453 -14.812 -4.918 1 80.62 42 TYR B O 1
ATOM 1377 N N . ALA B 1 43 ? 11.516 -14.836 -4.059 1 85 43 ALA B N 1
ATOM 1378 C CA . ALA B 1 43 ? 11.82 -13.539 -4.66 1 85 43 ALA B CA 1
ATOM 1379 C C . ALA B 1 43 ? 11.867 -13.641 -6.184 1 85 43 ALA B C 1
ATOM 1381 O O . ALA B 1 43 ? 11.359 -12.758 -6.887 1 85 43 ALA B O 1
ATOM 1382 N N . ASP B 1 44 ? 12.469 -14.719 -6.625 1 86.31 44 ASP B N 1
ATOM 1383 C CA . ASP B 1 44 ? 12.539 -14.922 -8.07 1 86.31 44 ASP B CA 1
ATOM 1384 C C . ASP B 1 44 ? 11.156 -15.172 -8.664 1 86.31 44 ASP B C 1
ATOM 1386 O O . ASP B 1 44 ? 10.828 -14.656 -9.727 1 86.31 44 ASP B O 1
ATOM 1390 N N . HIS B 1 45 ? 10.414 -15.992 -7.996 1 88 45 HIS B N 1
ATOM 1391 C CA . HIS B 1 45 ? 9.047 -16.234 -8.438 1 88 45 HIS B CA 1
ATOM 1392 C C . HIS B 1 45 ? 8.234 -14.945 -8.477 1 88 45 HIS B C 1
ATOM 1394 O O . HIS B 1 45 ? 7.52 -14.688 -9.453 1 88 45 HIS B O 1
ATOM 1400 N N . TRP B 1 46 ? 8.406 -14.102 -7.496 1 92 46 TRP B N 1
ATOM 1401 C CA . TRP B 1 46 ? 7.727 -12.812 -7.43 1 92 46 TRP B CA 1
ATOM 1402 C C . TRP B 1 46 ? 8.117 -11.922 -8.609 1 92 46 TRP B C 1
ATOM 1404 O O . TRP B 1 46 ? 7.254 -11.352 -9.273 1 92 46 TRP B O 1
ATOM 1414 N N . LYS B 1 47 ? 9.398 -11.875 -8.82 1 92.31 47 LYS B N 1
ATOM 1415 C CA . LYS B 1 47 ? 9.883 -11.023 -9.906 1 92.31 47 LYS B CA 1
ATOM 1416 C C . LYS B 1 47 ? 9.344 -11.492 -11.25 1 92.31 47 LYS B C 1
ATOM 1418 O O . LYS B 1 47 ? 8.93 -10.68 -12.078 1 92.31 47 LYS B O 1
ATOM 1423 N N . ALA B 1 48 ? 9.352 -12.727 -11.453 1 91.88 48 ALA B N 1
ATOM 1424 C CA . ALA B 1 48 ? 8.875 -13.297 -12.711 1 91.88 48 ALA B CA 1
ATOM 1425 C C . ALA B 1 48 ? 7.379 -13.047 -12.891 1 91.88 48 ALA B C 1
ATOM 1427 O O . ALA B 1 48 ? 6.945 -12.57 -13.945 1 91.88 48 ALA B O 1
ATOM 1428 N N . GLU B 1 49 ? 6.59 -13.328 -11.898 1 93.12 49 GLU B N 1
ATOM 1429 C CA . GLU B 1 49 ? 5.141 -13.148 -11.969 1 93.12 49 GLU B CA 1
ATOM 1430 C C . GLU B 1 49 ? 4.773 -11.672 -12.109 1 93.12 49 GLU B C 1
ATOM 1432 O O . GLU B 1 49 ? 3.869 -11.32 -12.867 1 93.12 49 GLU B O 1
ATOM 1437 N N . LYS B 1 50 ? 5.504 -10.844 -11.375 1 95 50 LYS B N 1
ATOM 1438 C CA . LYS B 1 50 ? 5.246 -9.406 -11.469 1 95 50 LYS B CA 1
ATOM 1439 C C . LYS B 1 50 ? 5.453 -8.906 -12.898 1 95 50 LYS B C 1
ATOM 1441 O O . LYS B 1 50 ? 4.676 -8.086 -13.391 1 95 50 LYS B O 1
ATOM 1446 N N . SER B 1 51 ? 6.508 -9.344 -13.461 1 95.31 51 SER B N 1
ATOM 1447 C CA . SER B 1 51 ? 6.789 -8.945 -14.836 1 95.31 51 SER B CA 1
ATOM 1448 C C . SER B 1 51 ? 5.652 -9.344 -15.773 1 95.31 51 SER B C 1
ATOM 1450 O O . SER B 1 51 ? 5.266 -8.578 -16.656 1 95.31 51 SER B O 1
ATOM 1452 N N . VAL B 1 52 ? 5.09 -10.492 -15.617 1 95.31 52 VAL B N 1
ATOM 1453 C CA . VAL B 1 52 ? 3.973 -10.977 -16.422 1 95.31 52 VAL B CA 1
ATOM 1454 C C . VAL B 1 52 ? 2.748 -10.094 -16.188 1 95.31 52 VAL B C 1
ATOM 1456 O O . VAL B 1 52 ? 2.119 -9.625 -17.125 1 95.31 52 VAL B O 1
ATOM 1459 N N . ILE B 1 53 ? 2.475 -9.844 -14.969 1 97 53 ILE B N 1
ATOM 1460 C CA . ILE B 1 53 ? 1.295 -9.078 -14.586 1 97 53 ILE B CA 1
ATOM 1461 C C . ILE B 1 53 ? 1.426 -7.641 -15.102 1 97 53 ILE B C 1
ATOM 1463 O O . ILE B 1 53 ? 0.456 -7.062 -15.594 1 97 53 ILE B O 1
ATOM 1467 N N . ASP B 1 54 ? 2.645 -7.066 -15 1 95.81 54 ASP B N 1
ATOM 1468 C CA . ASP B 1 54 ? 2.887 -5.703 -15.461 1 95.81 54 ASP B CA 1
ATOM 1469 C C . ASP B 1 54 ? 2.688 -5.586 -16.969 1 95.81 54 ASP B C 1
ATOM 1471 O O . ASP B 1 54 ? 2.297 -4.527 -17.469 1 95.81 54 ASP B O 1
ATOM 1475 N N . ALA B 1 55 ? 2.826 -6.684 -17.656 1 95.94 55 ALA B N 1
ATOM 1476 C CA . ALA B 1 55 ? 2.812 -6.672 -19.109 1 95.94 55 ALA B CA 1
ATOM 1477 C C . ALA B 1 55 ? 1.401 -6.887 -19.656 1 95.94 55 ALA B C 1
ATOM 1479 O O . ALA B 1 55 ? 1.142 -6.672 -20.844 1 95.94 55 ALA B O 1
ATOM 1480 N N . ILE B 1 56 ? 0.455 -7.266 -18.844 1 95.38 56 ILE B N 1
ATOM 1481 C CA . ILE B 1 56 ? -0.871 -7.605 -19.344 1 95.38 56 ILE B CA 1
ATOM 1482 C C . ILE B 1 56 ? -1.898 -6.613 -18.797 1 95.38 56 ILE B C 1
ATOM 1484 O O . ILE B 1 56 ? -1.625 -5.887 -17.844 1 95.38 56 ILE B O 1
ATOM 1488 N N . SER B 1 57 ? -3.027 -6.527 -19.516 1 95.94 57 SER B N 1
ATOM 1489 C CA . SER B 1 57 ? -4.148 -5.664 -19.156 1 95.94 57 SER B CA 1
ATOM 1490 C C . SER B 1 57 ? -5.461 -6.195 -19.734 1 95.94 57 SER B C 1
ATOM 1492 O O . SER B 1 57 ? -5.477 -7.227 -20.406 1 95.94 57 SER B O 1
ATOM 1494 N N . GLY B 1 58 ? -6.551 -5.586 -19.297 1 94.31 58 GLY B N 1
ATOM 1495 C CA . GLY B 1 58 ? -7.836 -5.922 -19.891 1 94.31 58 GLY B CA 1
ATOM 1496 C C . GLY B 1 58 ? -8.242 -7.363 -19.656 1 94.31 58 GLY B C 1
ATOM 1497 O O . GLY B 1 58 ? -8.258 -7.828 -18.516 1 94.31 58 GLY B O 1
ATOM 1498 N N . ASN B 1 59 ? -8.539 -8.008 -20.734 1 94.19 59 ASN B N 1
ATOM 1499 C CA . ASN B 1 59 ? -9.047 -9.375 -20.641 1 94.19 59 ASN B CA 1
ATOM 1500 C C . ASN B 1 59 ? -7.953 -10.352 -20.219 1 94.19 59 ASN B C 1
ATOM 1502 O O . ASN B 1 59 ? -8.219 -11.312 -19.5 1 94.19 59 ASN B O 1
ATOM 1506 N N . GLU B 1 60 ? -6.789 -10.086 -20.703 1 95.75 60 GLU B N 1
ATOM 1507 C CA . GLU B 1 60 ? -5.68 -10.953 -20.328 1 95.75 60 GLU B CA 1
ATOM 1508 C C . GLU B 1 60 ? -5.461 -10.953 -18.812 1 95.75 60 GLU B C 1
ATOM 1510 O O . GLU B 1 60 ? -5.172 -11.992 -18.219 1 95.75 60 GLU B O 1
ATOM 1515 N N . LEU B 1 61 ? -5.621 -9.797 -18.25 1 97.06 61 LEU B N 1
ATOM 1516 C CA . LEU B 1 61 ? -5.48 -9.672 -16.797 1 97.06 61 LEU B CA 1
ATOM 1517 C C . LEU B 1 61 ? -6.617 -10.383 -16.078 1 97.06 61 LEU B C 1
ATOM 1519 O O . LEU B 1 61 ? -6.398 -11.031 -15.047 1 97.06 61 LEU B O 1
ATOM 1523 N N . ASN B 1 62 ? -7.762 -10.297 -16.594 1 95.25 62 ASN B N 1
ATOM 1524 C CA . ASN B 1 62 ? -8.898 -11.039 -16.047 1 95.25 62 ASN B CA 1
ATOM 1525 C C . ASN B 1 62 ? -8.648 -12.547 -16.078 1 95.25 62 ASN B C 1
ATOM 1527 O O . ASN B 1 62 ? -8.922 -13.242 -15.102 1 95.25 62 ASN B O 1
ATOM 1531 N N . ASP B 1 63 ? -8.188 -12.961 -17.219 1 94.06 63 ASP B N 1
ATOM 1532 C CA . ASP B 1 63 ? -7.898 -14.383 -17.375 1 94.06 63 ASP B CA 1
ATOM 1533 C C . ASP B 1 63 ? -6.859 -14.844 -16.344 1 94.06 63 ASP B C 1
ATOM 1535 O O . ASP B 1 63 ? -7.004 -15.906 -15.742 1 94.06 63 ASP B O 1
ATOM 1539 N N . TYR B 1 64 ? -5.871 -14.039 -16.203 1 96.06 64 TYR B N 1
ATOM 1540 C CA . TYR B 1 64 ? -4.855 -14.352 -15.211 1 96.06 64 TYR B CA 1
ATOM 1541 C C . TYR B 1 64 ? -5.477 -14.516 -13.836 1 96.06 64 TYR B C 1
ATOM 1543 O O . TYR B 1 64 ? -5.156 -15.461 -13.109 1 96.06 64 TYR B O 1
ATOM 1551 N N . ILE B 1 65 ? -6.309 -13.617 -13.414 1 96.12 65 ILE B N 1
ATOM 1552 C CA . ILE B 1 65 ? -6.934 -13.609 -12.094 1 96.12 65 ILE B CA 1
ATOM 1553 C C . ILE B 1 65 ? -7.785 -14.867 -11.922 1 96.12 65 ILE B C 1
ATOM 1555 O O . ILE B 1 65 ? -7.75 -15.508 -10.875 1 96.12 65 ILE B O 1
ATOM 1559 N N . VAL B 1 66 ? -8.477 -15.219 -12.977 1 93 66 VAL B N 1
ATOM 1560 C CA . VAL B 1 66 ? -9.344 -16.391 -12.93 1 93 66 VAL B CA 1
ATOM 1561 C C . VAL B 1 66 ? -8.5 -17.656 -12.805 1 93 66 VAL B C 1
ATOM 1563 O O . VAL B 1 66 ? -8.797 -18.531 -11.992 1 93 66 VAL B O 1
ATOM 1566 N N . GLU B 1 67 ? -7.492 -17.734 -13.531 1 92.81 67 GLU B N 1
ATOM 1567 C CA . GLU B 1 67 ? -6.617 -18.906 -13.562 1 92.81 67 GLU B CA 1
ATOM 1568 C C . GLU B 1 67 ? -5.891 -19.094 -12.234 1 92.81 67 GLU B C 1
ATOM 1570 O O . GLU B 1 67 ? -5.547 -20.219 -11.859 1 92.81 67 GLU B O 1
ATOM 1575 N N . HIS B 1 68 ? -5.703 -17.984 -11.555 1 92.31 68 HIS B N 1
ATOM 1576 C CA . HIS B 1 68 ? -4.887 -18.031 -10.352 1 92.31 68 HIS B CA 1
ATOM 1577 C C . HIS B 1 68 ? -5.734 -17.812 -9.102 1 92.31 68 HIS B C 1
ATOM 1579 O O . HIS B 1 68 ? -5.207 -17.469 -8.039 1 92.31 68 HIS B O 1
ATOM 1585 N N . ALA B 1 69 ? -7.016 -17.984 -9.211 1 88.38 69 ALA B N 1
ATOM 1586 C CA . ALA B 1 69 ? -7.941 -17.781 -8.102 1 88.38 69 ALA B CA 1
ATOM 1587 C C . ALA B 1 69 ? -7.586 -18.672 -6.91 1 88.38 69 ALA B C 1
ATOM 1589 O O . ALA B 1 69 ? -7.812 -18.297 -5.758 1 88.38 69 ALA B O 1
ATOM 1590 N N . ASP B 1 70 ? -6.953 -19.797 -7.195 1 84.25 70 ASP B N 1
ATOM 1591 C CA . ASP B 1 70 ? -6.59 -20.75 -6.148 1 84.25 70 ASP B CA 1
ATOM 1592 C C . ASP B 1 70 ? -5.297 -20.328 -5.453 1 84.25 70 ASP B C 1
ATOM 1594 O O . ASP B 1 70 ? -4.93 -20.891 -4.418 1 84.25 70 ASP B O 1
ATOM 1598 N N . ASP B 1 71 ? -4.625 -19.344 -5.957 1 80.81 71 ASP B N 1
ATOM 1599 C CA . ASP B 1 71 ? -3.344 -18.906 -5.422 1 80.81 71 ASP B CA 1
ATOM 1600 C C . ASP B 1 71 ? -3.533 -17.734 -4.445 1 80.81 71 ASP B C 1
ATOM 1602 O O . ASP B 1 71 ? -2.574 -17.047 -4.109 1 80.81 71 ASP B O 1
ATOM 1606 N N . VAL B 1 72 ? -4.719 -17.578 -4.031 1 82.44 72 VAL B N 1
ATOM 1607 C CA . VAL B 1 72 ? -5.074 -16.484 -3.141 1 82.44 72 VAL B CA 1
ATOM 1608 C C . VAL B 1 72 ? -4.293 -16.594 -1.834 1 82.44 72 VAL B C 1
ATOM 1610 O O . VAL B 1 72 ? -3.906 -15.586 -1.24 1 82.44 72 VAL B O 1
ATOM 1613 N N . THR B 1 73 ? -3.893 -17.734 -1.465 1 82.69 73 THR B N 1
ATOM 1614 C CA . THR B 1 73 ? -3.275 -17.969 -0.162 1 82.69 73 THR B CA 1
ATOM 1615 C C . THR B 1 73 ? -1.769 -18.156 -0.304 1 82.69 73 THR B C 1
ATOM 1617 O O . THR B 1 73 ? -1.083 -18.469 0.671 1 82.69 73 THR B O 1
ATOM 1620 N N . ASP B 1 74 ? -1.288 -18 -1.511 1 83.12 74 ASP B N 1
ATOM 1621 C CA . ASP B 1 74 ? 0.151 -18.125 -1.719 1 83.12 74 ASP B CA 1
ATOM 1622 C C . ASP B 1 74 ? 0.925 -17.172 -0.813 1 83.12 74 ASP B C 1
ATOM 1624 O O . ASP B 1 74 ? 0.378 -16.172 -0.344 1 83.12 74 ASP B O 1
ATOM 1628 N N . ASN B 1 75 ? 2.162 -17.609 -0.682 1 86.38 75 ASN B N 1
ATOM 1629 C CA . ASN B 1 75 ? 3.051 -16.781 0.115 1 86.38 75 ASN B CA 1
ATOM 1630 C C . ASN B 1 75 ? 3.15 -15.359 -0.453 1 86.38 75 ASN B C 1
ATOM 1632 O O . ASN B 1 75 ? 3.271 -15.188 -1.666 1 86.38 75 ASN B O 1
ATOM 1636 N N . ARG B 1 76 ? 3.02 -14.484 0.461 1 90 76 ARG B N 1
ATOM 1637 C CA . ARG B 1 76 ? 3.154 -13.086 0.078 1 90 76 ARG B CA 1
ATOM 1638 C C . ARG B 1 76 ? 4.621 -12.664 0.046 1 90 76 ARG B C 1
ATOM 1640 O O . ARG B 1 76 ? 5.176 -12.25 1.066 1 90 76 ARG B O 1
ATOM 1647 N N . CYS B 1 77 ? 5.129 -12.742 -1.108 1 88.62 77 CYS B N 1
ATOM 1648 C CA . CYS B 1 77 ? 6.566 -12.547 -1.253 1 88.62 77 CYS B CA 1
ATOM 1649 C C . CYS B 1 77 ? 6.871 -11.188 -1.877 1 88.62 77 CYS B C 1
ATOM 1651 O O . CYS B 1 77 ? 8.031 -10.781 -1.944 1 88.62 77 CYS B O 1
ATOM 1653 N N . GLY B 1 78 ? 5.895 -10.5 -2.33 1 92.56 78 GLY B N 1
ATOM 1654 C CA . GLY B 1 78 ? 6.086 -9.195 -2.938 1 92.56 78 GLY B CA 1
ATOM 1655 C C . GLY B 1 78 ? 5.715 -8.047 -2.018 1 92.56 78 GLY B C 1
ATOM 1656 O O . GLY B 1 78 ? 5.051 -8.258 -0.998 1 92.56 78 GLY B O 1
ATOM 1657 N N . ILE B 1 79 ? 6.289 -6.922 -2.344 1 93.69 79 ILE B N 1
ATOM 1658 C CA . ILE B 1 79 ? 5.984 -5.711 -1.591 1 93.69 79 ILE B CA 1
ATOM 1659 C C . ILE B 1 79 ? 5.254 -4.715 -2.488 1 93.69 79 ILE B C 1
ATOM 1661 O O . ILE B 1 79 ? 5.688 -4.449 -3.611 1 93.69 79 ILE B O 1
ATOM 1665 N N . HIS B 1 80 ? 4.098 -4.352 -2.064 1 96 80 HIS B N 1
ATOM 1666 C CA . HIS B 1 80 ? 3.365 -3.242 -2.668 1 96 80 HIS B CA 1
ATOM 1667 C C . HIS B 1 80 ? 3.475 -1.981 -1.816 1 96 80 HIS B C 1
ATOM 1669 O O . HIS B 1 80 ? 3.061 -1.973 -0.655 1 96 80 HIS B O 1
ATOM 1675 N N . SER B 1 81 ? 4.039 -0.924 -2.387 1 96 81 SER B N 1
ATOM 1676 C CA . SER B 1 81 ? 4.293 0.276 -1.595 1 96 81 SER B CA 1
ATOM 1677 C C . SER B 1 81 ? 3.674 1.508 -2.246 1 96 81 SER B C 1
ATOM 1679 O O . SER B 1 81 ? 3.5 1.551 -3.465 1 96 81 SER B O 1
ATOM 1681 N N . MET B 1 82 ? 3.258 2.463 -1.392 1 95.44 82 MET B N 1
ATOM 1682 C CA . MET B 1 82 ? 2.732 3.752 -1.837 1 95.44 82 MET B CA 1
ATOM 1683 C C . MET B 1 82 ? 3.277 4.887 -0.979 1 95.44 82 MET B C 1
ATOM 1685 O O . MET B 1 82 ? 3.455 4.73 0.231 1 95.44 82 MET B O 1
ATOM 1689 N N . LYS B 1 83 ? 3.58 5.969 -1.639 1 94.5 83 LYS B N 1
ATOM 1690 C CA . LYS B 1 83 ? 3.924 7.172 -0.887 1 94.5 83 LYS B CA 1
ATOM 1691 C C . LYS B 1 83 ? 2.676 7.836 -0.312 1 94.5 83 LYS B C 1
ATOM 1693 O O . LYS B 1 83 ? 1.688 8.031 -1.023 1 94.5 83 LYS B O 1
ATOM 1698 N N . ILE B 1 84 ? 2.811 8.141 0.961 1 95.69 84 ILE B N 1
ATOM 1699 C CA . ILE B 1 84 ? 1.657 8.766 1.593 1 95.69 84 ILE B CA 1
ATOM 1700 C C . ILE B 1 84 ? 2.125 9.891 2.52 1 95.69 84 ILE B C 1
ATOM 1702 O O . ILE B 1 84 ? 3.311 9.977 2.848 1 95.69 84 ILE B O 1
ATOM 1706 N N . ASN B 1 85 ? 1.187 10.773 2.873 1 94.25 85 ASN B N 1
ATOM 1707 C CA . ASN B 1 85 ? 1.44 11.797 3.887 1 94.25 85 ASN B CA 1
ATOM 1708 C C . ASN B 1 85 ? 0.789 11.438 5.219 1 94.25 85 ASN B C 1
ATOM 1710 O O . ASN B 1 85 ? 0.076 10.438 5.316 1 94.25 85 ASN B O 1
ATOM 1714 N N . PRO B 1 86 ? 1.097 12.148 6.238 1 94.88 86 PRO B N 1
ATOM 1715 C CA . PRO B 1 86 ? 0.577 11.797 7.562 1 94.88 86 PRO B CA 1
ATOM 1716 C C . PRO B 1 86 ? -0.949 11.758 7.605 1 94.88 86 PRO B C 1
ATOM 1718 O O . PRO B 1 86 ? -1.531 10.875 8.242 1 94.88 86 PRO B O 1
ATOM 1721 N N . TYR B 1 87 ? -1.577 12.672 6.969 1 96 87 TYR B N 1
ATOM 1722 C CA . TYR B 1 87 ? -3.035 12.68 6.914 1 96 87 TYR B CA 1
ATOM 1723 C C . TYR B 1 87 ? -3.566 11.375 6.328 1 96 87 TYR B C 1
ATOM 1725 O O . TYR B 1 87 ? -4.48 10.766 6.887 1 96 87 TYR B O 1
ATOM 1733 N N . GLU B 1 88 ? -2.99 11.016 5.262 1 97.31 88 GLU B N 1
ATOM 1734 C CA . GLU B 1 88 ? -3.414 9.789 4.59 1 97.31 88 GLU B CA 1
ATOM 1735 C C . GLU B 1 88 ? -3.178 8.562 5.473 1 97.31 88 GLU B C 1
ATOM 1737 O O . GLU B 1 88 ? -3.977 7.625 5.469 1 97.31 88 GLU B O 1
ATOM 1742 N N . LEU B 1 89 ? -2.086 8.57 6.199 1 97.44 89 LEU B N 1
ATOM 1743 C CA . LEU B 1 89 ? -1.827 7.496 7.148 1 97.44 89 LEU B CA 1
ATOM 1744 C C . LEU B 1 89 ? -2.941 7.406 8.188 1 97.44 89 LEU B C 1
ATOM 1746 O O . LEU B 1 89 ? -3.41 6.312 8.508 1 97.44 89 LEU B O 1
ATOM 1750 N N . ALA B 1 90 ? -3.359 8.531 8.68 1 97.81 90 ALA B N 1
ATOM 1751 C CA . ALA B 1 90 ? -4.43 8.586 9.672 1 97.81 90 ALA B CA 1
ATOM 1752 C C . ALA B 1 90 ? -5.75 8.094 9.086 1 97.81 90 ALA B C 1
ATOM 1754 O O . ALA B 1 90 ? -6.504 7.383 9.75 1 97.81 90 ALA B O 1
ATOM 1755 N N . VAL B 1 91 ? -5.945 8.422 7.891 1 97.81 91 VAL B N 1
ATOM 1756 C CA . VAL B 1 91 ? -7.164 8.031 7.191 1 97.81 91 VAL B CA 1
ATOM 1757 C C . VAL B 1 91 ? -7.207 6.508 7.043 1 97.81 91 VAL B C 1
ATOM 1759 O O . VAL B 1 91 ? -8.242 5.883 7.293 1 97.81 91 VAL B O 1
ATOM 1762 N N . ILE B 1 92 ? -6.125 5.918 6.652 1 98.12 92 ILE B N 1
ATOM 1763 C CA . ILE B 1 92 ? -6.039 4.469 6.52 1 98.12 92 ILE B CA 1
ATOM 1764 C C . ILE B 1 92 ? -6.297 3.809 7.871 1 98.12 92 ILE B C 1
ATOM 1766 O O . ILE B 1 92 ? -7.094 2.871 7.969 1 98.12 92 ILE B O 1
ATOM 1770 N N . LYS B 1 93 ? -5.672 4.316 8.867 1 97.88 93 LYS B N 1
ATOM 1771 C CA . LYS B 1 93 ? -5.812 3.754 10.211 1 97.88 93 LYS B CA 1
ATOM 1772 C C . LYS B 1 93 ? -7.262 3.82 10.68 1 97.88 93 LYS B C 1
ATOM 1774 O O . LYS B 1 93 ? -7.789 2.846 11.219 1 97.88 93 LYS B O 1
ATOM 1779 N N . LYS B 1 94 ? -7.863 4.934 10.469 1 97.94 94 LYS B N 1
ATOM 1780 C CA . LYS B 1 94 ? -9.242 5.113 10.914 1 97.94 94 LYS B CA 1
ATOM 1781 C C . LYS B 1 94 ? -10.188 4.184 10.156 1 97.94 94 LYS B C 1
ATOM 1783 O O . LYS B 1 94 ? -11.102 3.602 10.75 1 97.94 94 LYS B O 1
ATOM 1788 N N . ALA B 1 95 ? -9.969 4.1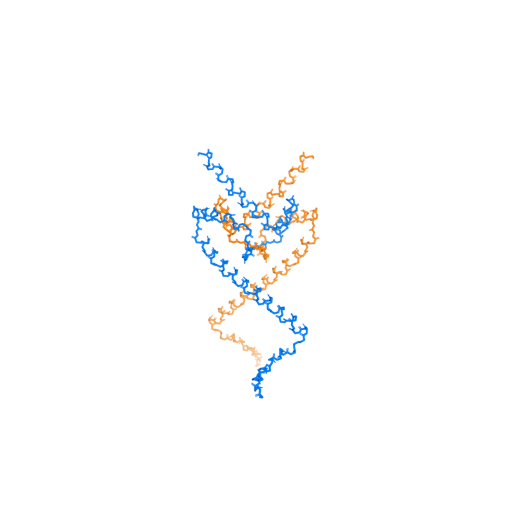02 8.898 1 98.12 95 ALA B N 1
ATOM 1789 C CA . ALA B 1 95 ? -10.789 3.209 8.078 1 98.12 95 ALA B CA 1
ATOM 1790 C C . ALA B 1 95 ? -10.68 1.766 8.57 1 98.12 95 ALA B C 1
ATOM 1792 O O . ALA B 1 95 ? -11.68 1.046 8.625 1 98.12 95 ALA B O 1
ATOM 1793 N N . MET B 1 96 ? -9.461 1.354 8.898 1 97.62 96 MET B N 1
ATOM 1794 C CA . MET B 1 96 ? -9.25 0.006 9.422 1 97.62 96 MET B CA 1
ATOM 1795 C C . MET B 1 96 ? -10.023 -0.206 10.719 1 97.62 96 MET B C 1
ATOM 1797 O O . MET B 1 96 ? -10.617 -1.268 10.922 1 97.62 96 MET B O 1
ATOM 1801 N N . GLU B 1 97 ? -10.055 0.793 11.539 1 97.06 97 GLU B N 1
ATOM 1802 C CA . GLU B 1 97 ? -10.781 0.717 12.805 1 97.06 97 GLU B CA 1
ATOM 1803 C C . GLU B 1 97 ? -12.281 0.56 12.578 1 97.06 97 GLU B C 1
ATOM 1805 O O . GLU B 1 97 ? -12.93 -0.253 13.234 1 97.06 97 GLU B O 1
ATOM 1810 N N . ILE B 1 98 ? -12.773 1.315 11.688 1 96.88 98 ILE B N 1
ATOM 1811 C CA . ILE B 1 98 ? -14.203 1.328 11.414 1 96.88 98 ILE B CA 1
ATOM 1812 C C . ILE B 1 98 ? -14.633 -0.021 10.844 1 96.88 98 ILE B C 1
ATOM 1814 O O . ILE B 1 98 ? -15.641 -0.588 11.266 1 96.88 98 ILE B O 1
ATOM 1818 N N . GLU B 1 99 ? -13.844 -0.538 9.93 1 96.69 99 GLU B N 1
ATOM 1819 C CA . GLU B 1 99 ? -14.188 -1.776 9.242 1 96.69 99 GLU B CA 1
ATOM 1820 C C . GLU B 1 99 ? -13.812 -2.998 10.078 1 96.69 99 GLU B C 1
ATOM 1822 O O . GLU B 1 99 ? -14.266 -4.109 9.797 1 96.69 99 GLU B O 1
ATOM 1827 N N . GLY B 1 100 ? -12.93 -2.783 11.023 1 95.5 100 GLY B N 1
ATOM 1828 C CA . GLY B 1 100 ? -12.461 -3.9 11.828 1 95.5 100 GLY B CA 1
ATOM 1829 C C . GLY B 1 100 ? -11.484 -4.797 11.094 1 95.5 100 GLY B C 1
ATOM 1830 O O . GLY B 1 100 ? -11.43 -6.004 11.336 1 95.5 100 GLY B O 1
ATOM 1831 N N . SER B 1 101 ? -10.789 -4.246 10.133 1 94.88 101 SER B N 1
ATOM 1832 C CA . SER B 1 101 ? -9.836 -5.023 9.352 1 94.88 101 SER B CA 1
ATOM 1833 C C . SER B 1 101 ? -8.555 -5.281 10.148 1 94.88 101 SER B C 1
ATOM 1835 O O . SER B 1 101 ? -8.078 -4.398 10.859 1 94.88 101 SER B O 1
ATOM 1837 N N . ARG B 1 102 ? -8.031 -6.383 9.945 1 92.88 102 ARG B N 1
ATOM 1838 C CA . ARG B 1 102 ? -6.832 -6.785 10.664 1 92.88 102 ARG B CA 1
ATOM 1839 C C . ARG B 1 102 ? -5.598 -6.062 10.133 1 92.88 102 ARG B C 1
ATOM 1841 O O . ARG B 1 102 ? -4.598 -5.922 10.836 1 92.88 102 ARG B O 1
ATOM 1848 N N . SER B 1 103 ? -5.664 -5.754 8.883 1 95.94 103 SER B N 1
ATOM 1849 C CA . SER B 1 103 ? -4.535 -5.07 8.258 1 95.94 103 SER B CA 1
ATOM 1850 C C . SER B 1 103 ? -4.996 -4.184 7.105 1 95.94 103 SER B C 1
ATOM 1852 O O . SER B 1 103 ? -6.098 -4.363 6.582 1 95.94 103 SER B O 1
ATOM 1854 N N . SER B 1 104 ? -4.156 -3.234 6.797 1 97.38 104 SER B N 1
ATOM 1855 C CA . SER B 1 104 ? -4.457 -2.379 5.652 1 97.38 104 SER B CA 1
ATOM 1856 C C . SER B 1 104 ? -4.48 -3.178 4.355 1 97.38 104 SER B C 1
ATOM 1858 O O . SER B 1 104 ? -5.246 -2.865 3.441 1 97.38 104 SER B O 1
ATOM 1860 N N . ARG B 1 105 ? -3.631 -4.25 4.25 1 97.19 105 ARG B N 1
ATOM 1861 C CA . ARG B 1 105 ? -3.635 -5.133 3.09 1 97.19 105 ARG B CA 1
ATOM 1862 C C . ARG B 1 105 ? -5 -5.793 2.908 1 97.19 105 ARG B C 1
ATOM 1864 O O . ARG B 1 105 ? -5.562 -5.777 1.811 1 97.19 105 ARG B O 1
ATOM 1871 N N . GLU B 1 106 ? -5.465 -6.348 4.023 1 96.75 106 GLU B N 1
ATOM 1872 C CA . GLU B 1 106 ? -6.758 -7.02 3.977 1 96.75 106 GLU B CA 1
ATOM 1873 C C . GLU B 1 106 ? -7.859 -6.059 3.531 1 96.75 106 GLU B C 1
ATOM 1875 O O . GLU B 1 106 ? -8.664 -6.391 2.654 1 96.75 106 GLU B O 1
ATOM 1880 N N . LEU B 1 107 ? -7.883 -4.895 4.043 1 98.06 107 LEU B N 1
ATOM 1881 C CA . LEU B 1 107 ? -8.875 -3.883 3.699 1 98.06 107 LEU B CA 1
ATOM 1882 C C . LEU B 1 107 ? -8.805 -3.535 2.215 1 98.06 107 LEU B C 1
ATOM 1884 O O . LEU B 1 107 ? -9.836 -3.479 1.538 1 98.06 107 LEU B O 1
ATOM 1888 N N . PHE B 1 108 ? -7.625 -3.342 1.755 1 98.31 108 PHE B N 1
ATOM 1889 C CA . PHE B 1 108 ? -7.414 -2.896 0.382 1 98.31 108 PHE B CA 1
ATOM 1890 C C . PHE B 1 108 ? -7.727 -4.016 -0.604 1 98.31 108 PHE B C 1
ATOM 1892 O O . PHE B 1 108 ? -8.414 -3.799 -1.602 1 98.31 108 PHE B O 1
ATOM 1899 N N . ILE B 1 109 ? -7.234 -5.207 -0.328 1 97.62 109 ILE B N 1
ATOM 1900 C CA . ILE B 1 109 ? -7.426 -6.336 -1.231 1 97.62 109 ILE B CA 1
ATOM 1901 C C . ILE B 1 109 ? -8.906 -6.691 -1.304 1 97.62 109 ILE B C 1
ATOM 1903 O O . ILE B 1 109 ? -9.438 -6.957 -2.385 1 97.62 109 ILE B O 1
ATOM 1907 N N . ASP B 1 110 ? -9.594 -6.66 -0.213 1 96.69 110 ASP B N 1
ATOM 1908 C CA . ASP B 1 110 ? -11.023 -6.961 -0.198 1 96.69 110 ASP B CA 1
ATOM 1909 C C . ASP B 1 110 ? -11.805 -5.938 -1.01 1 96.69 110 ASP B C 1
ATOM 1911 O O . ASP B 1 110 ? -12.75 -6.289 -1.719 1 96.69 110 ASP B O 1
ATOM 1915 N N . TYR B 1 111 ? -11.406 -4.773 -0.893 1 97.94 111 TYR B N 1
ATOM 1916 C CA . TYR B 1 111 ? -12.039 -3.73 -1.69 1 97.94 111 TYR B CA 1
ATOM 1917 C C . TYR B 1 111 ? -11.812 -3.969 -3.18 1 97.94 111 TYR B C 1
ATOM 1919 O O . TYR B 1 111 ? -12.75 -3.902 -3.975 1 97.94 111 TYR B O 1
ATOM 1927 N N . CYS B 1 112 ? -10.602 -4.199 -3.547 1 97.88 112 CYS B N 1
ATOM 1928 C CA . CYS B 1 112 ? -10.273 -4.449 -4.945 1 97.88 112 CYS B CA 1
ATOM 1929 C C . CYS B 1 112 ? -11.07 -5.633 -5.488 1 97.88 112 CYS B C 1
ATOM 1931 O O . CYS B 1 112 ? -11.578 -5.582 -6.609 1 97.88 112 CYS B O 1
ATOM 1933 N N . LYS B 1 113 ? -11.195 -6.688 -4.68 1 96.62 113 LYS B N 1
ATOM 1934 C CA . LYS B 1 113 ? -11.984 -7.848 -5.082 1 96.62 113 LYS B CA 1
ATOM 1935 C C . LYS B 1 113 ? -13.453 -7.465 -5.293 1 96.62 113 LYS B C 1
ATOM 1937 O O . LYS B 1 113 ? -14.094 -7.957 -6.219 1 96.62 113 LYS B O 1
ATOM 1942 N N . SER B 1 114 ? -13.922 -6.594 -4.426 1 96.88 114 SER B N 1
ATOM 1943 C CA . SER B 1 114 ? -15.312 -6.168 -4.539 1 96.88 114 SER B CA 1
ATOM 1944 C C . SER B 1 114 ? -15.539 -5.387 -5.828 1 96.88 114 SER B C 1
ATOM 1946 O O . SER B 1 114 ? -16.609 -5.484 -6.438 1 96.88 114 SER B O 1
ATOM 1948 N N . ILE B 1 115 ? -14.617 -4.609 -6.184 1 96.81 115 ILE B N 1
ATOM 1949 C CA . ILE B 1 115 ? -14.711 -3.854 -7.43 1 96.81 115 ILE B CA 1
ATOM 1950 C C . ILE B 1 115 ? -14.812 -4.812 -8.609 1 96.81 115 ILE B C 1
ATOM 1952 O O . ILE B 1 115 ? -15.664 -4.641 -9.492 1 96.81 115 ILE B O 1
ATOM 1956 N N . ILE B 1 116 ? -14 -5.805 -8.625 1 95.5 116 ILE B N 1
ATOM 1957 C CA . ILE B 1 116 ? -13.953 -6.766 -9.727 1 95.5 116 ILE B CA 1
ATOM 1958 C C . ILE B 1 116 ? -15.258 -7.555 -9.781 1 95.5 116 ILE B C 1
ATOM 1960 O O . ILE B 1 116 ? -15.828 -7.75 -10.859 1 95.5 116 ILE B O 1
ATOM 1964 N N . LYS B 1 117 ? -15.734 -7.977 -8.641 1 94.12 117 LYS B N 1
ATOM 1965 C CA . LYS B 1 117 ? -16.984 -8.719 -8.562 1 94.12 117 LYS B CA 1
ATOM 1966 C C . LYS B 1 117 ? -18.172 -7.875 -9.047 1 94.12 117 LYS B C 1
ATOM 1968 O O . LYS B 1 117 ? -19.062 -8.383 -9.719 1 94.12 117 LYS B O 1
ATOM 1973 N N . GLY B 1 118 ? -18.141 -6.645 -8.664 1 91.38 118 GLY B N 1
ATOM 1974 C CA . GLY B 1 118 ? -19.203 -5.742 -9.094 1 91.38 118 GLY B CA 1
ATOM 1975 C C . GLY B 1 118 ? -19.203 -5.5 -10.586 1 91.38 118 GLY B C 1
ATOM 1976 O O . GLY B 1 118 ? -20.266 -5.344 -11.188 1 91.38 118 GLY B O 1
ATOM 1977 N N . ASN B 1 119 ? -18.078 -5.387 -11.125 1 88.19 119 ASN B N 1
ATOM 1978 C CA . ASN B 1 119 ? -17.953 -5.156 -12.555 1 88.19 119 ASN B CA 1
ATOM 1979 C C . ASN B 1 119 ? -18.406 -6.375 -13.359 1 88.19 119 ASN B C 1
ATOM 1981 O O . ASN B 1 119 ? -18.922 -6.234 -14.469 1 88.19 119 ASN B O 1
ATOM 1985 N N . THR B 1 120 ? -18.125 -7.551 -12.883 1 82.06 120 THR B N 1
ATOM 1986 C CA . THR B 1 120 ? -18.547 -8.781 -13.547 1 82.06 120 THR B CA 1
ATOM 1987 C C . THR B 1 120 ? -20.078 -8.922 -13.508 1 82.06 120 THR B C 1
ATOM 1989 O O . THR B 1 120 ? -20.688 -9.352 -14.477 1 82.06 120 THR B O 1
ATOM 1992 N N . LYS B 1 121 ? -20.766 -8.492 -12.508 1 81.44 121 LYS B N 1
ATOM 1993 C CA . LYS B 1 121 ? -22.219 -8.57 -12.375 1 81.44 121 LYS B CA 1
ATOM 1994 C C . LYS B 1 121 ? -22.906 -7.562 -13.297 1 81.44 121 LYS B C 1
ATOM 1996 O O . LYS B 1 121 ? -23.938 -7.863 -13.883 1 81.44 121 LYS B O 1
ATOM 2001 N N . SER B 1 122 ? -22.312 -6.43 -13.352 1 74.81 122 SER B N 1
ATOM 2002 C CA . SER B 1 122 ? -22.891 -5.398 -14.203 1 74.81 122 SER B CA 1
ATOM 2003 C C . SER B 1 122 ? -22.828 -5.793 -15.672 1 74.81 122 SER B C 1
ATOM 2005 O O . SER B 1 122 ? -23.734 -5.457 -16.453 1 74.81 122 SER B O 1
ATOM 2007 N N . LYS B 1 123 ? -21.906 -6.586 -16 1 73.12 123 LYS B N 1
ATOM 2008 C CA . LYS B 1 123 ? -21.75 -7 -17.391 1 73.12 123 LYS B CA 1
ATOM 2009 C C . LYS B 1 123 ? -22.688 -8.164 -17.719 1 73.12 123 LYS B C 1
ATOM 2011 O O . LYS B 1 123 ? -23.109 -8.32 -18.875 1 73.12 123 LYS B O 1
ATOM 2016 N N . ASP B 1 124 ? -22.984 -8.977 -16.797 1 69.94 124 ASP B N 1
ATOM 2017 C CA . ASP B 1 124 ? -23.891 -10.094 -16.984 1 69.94 124 ASP B CA 1
ATOM 2018 C C . ASP B 1 124 ? -25.344 -9.609 -17.094 1 69.94 124 ASP B C 1
ATOM 2020 O O . ASP B 1 124 ? -26.172 -10.258 -17.719 1 69.94 124 ASP B O 1
ATOM 2024 N N . ASN B 1 125 ? -25.719 -8.492 -16.562 1 63.88 125 ASN B N 1
ATOM 2025 C CA . ASN B 1 125 ? -27.078 -7.961 -16.578 1 63.88 125 ASN B CA 1
ATOM 2026 C C . ASN B 1 125 ? -27.328 -7.078 -17.797 1 63.88 125 ASN B C 1
ATOM 2028 O O . ASN B 1 125 ? -28.406 -6.52 -17.953 1 63.88 125 ASN B O 1
ATOM 2032 N N . LYS B 1 126 ? -26.406 -6.883 -18.484 1 57.28 126 LYS B N 1
ATOM 2033 C CA . LYS B 1 126 ? -26.656 -6.199 -19.75 1 57.28 126 LYS B CA 1
ATOM 2034 C C . LYS B 1 126 ? -26.766 -7.195 -20.906 1 57.28 126 LYS B C 1
ATOM 2036 O O . LYS B 1 126 ? -25.953 -8.125 -21 1 57.28 126 LYS B O 1
#

Foldseek 3Di:
DPPPPPPPPPPPPPPPDDDPVRVVVVVVVVVVVVVVVVLVVLQVVVVVVVVVCVPDDDVVNVVVCVVCVVCPPPDDNDDDDDDDDPVVVVVLVVVCVVVVPPDSVRVVVVVVVVVVVVVVVVVVVD/DPPPPPPPPPPPPPPPDDDPVRVVVVVVVVVVVVVVVVLVVLQVVVVVVVVVCVVDDDVVNVVVCVVCVVCPPPDDNDDDDDDDDPVVVVVLVVVCVVVVPPDSVRVVVVVVVVVVVVVVVVVVVD

Radius of gyration: 31.72 Å; Cα contacts (8 Å, |Δi|>4): 187; chains: 2; bounding box: 78×143×42 Å

pLDDT: mean 81.14, std 18.25, range [35.41, 98.31]

Organism: NCBI:txid675817

Solvent-accessible surface area (backbone atoms only — not comparable to full-atom values): 14413 Å² total; per-residue (Å²): 134,84,82,74,78,76,77,77,73,66,75,70,78,68,70,74,87,68,48,71,66,53,52,50,49,49,49,49,48,48,52,50,48,51,50,47,48,52,47,48,52,38,42,51,52,38,53,54,47,46,54,54,52,72,72,45,56,73,65,58,41,49,49,49,48,63,74,37,58,84,44,69,77,49,74,54,58,33,76,49,73,36,71,30,26,65,49,55,51,46,40,47,52,50,26,30,60,75,71,65,42,93,39,72,56,57,50,46,51,53,48,25,49,47,50,48,53,50,54,55,52,59,55,70,75,101,133,83,79,73,77,72,74,74,72,67,74,70,77,69,71,73,87,68,51,69,67,52,50,49,49,48,50,50,48,47,50,49,48,50,49,46,49,51,46,48,53,38,42,51,51,37,53,54,47,45,53,53,52,74,73,47,54,73,66,59,41,51,49,50,50,63,75,35,57,85,44,70,78,48,73,53,58,34,78,50,72,36,70,31,27,65,48,56,52,47,40,47,53,50,26,31,60,75,70,65,42,93,39,72,54,57,49,47,52,53,49,24,50,48,48,48,54,50,53,54,52,58,55,70,75,99